Protein AF-A0A504YVG8-F1 (afdb_monomer)

Nearest PDB structures (foldseek):
  7sa9-assembly2_B  TM=7.203E-01  e=1.183E-04  Homo sapiens
  2e7v-assembly1_A  TM=7.935E-01  e=2.410E-03  Mus musculus
  1ivz-assembly1_A  TM=7.186E-01  e=2.126E-03  Mus musculus
  8vm1-assembly1_A  TM=6.976E-01  e=1.761E-03  Homo sapiens
  8gkl-assembly1_E  TM=7.420E-01  e=5.453E-03  Homo sapiens

Solvent-accessible surface area (backbone atoms only — not comparable to full-atom values): 15233 Å² total; per-residue (Å²): 137,86,86,90,86,89,89,82,90,85,90,85,90,80,76,83,83,71,65,77,73,66,77,76,73,68,74,76,60,70,42,59,32,36,40,33,28,40,39,40,32,82,47,85,44,70,52,73,63,54,56,41,39,84,62,36,32,63,57,52,34,55,51,36,48,75,73,35,88,65,38,43,60,73,45,42,42,59,76,28,65,53,93,85,51,47,49,33,36,35,34,39,33,34,35,24,54,65,64,78,62,60,61,70,39,87,64,35,51,45,51,51,37,49,51,46,25,72,72,35,73,82,59,44,34,47,56,41,74,61,38,78,44,66,68,52,53,84,60,31,35,38,39,38,38,34,25,37,37,23,42,64,76,37,74,31,66,51,58,76,54,42,70,36,80,84,33,72,63,23,48,53,49,44,58,51,51,52,52,51,50,52,50,52,29,51,76,68,68,43,49,89,38,47,81,44,78,42,76,52,50,50,43,58,57,96,61,23,29,28,36,36,34,40,37,35,27,42,40,75,62,38,75,74,68,89,54,46,73,66,55,54,53,46,54,52,53,51,53,44,71,61,59,78,76,35,82,52,77,47,56,45,74,76,48,76,48,77,49,66,53,79,81,72,82,80,125

Sequence (267 aa):
MLPFGGVSVWFWCSWLCLNTMWIHAIHPRSFTVKLTTLIHCDQKDKILLGCDSKKMNPIFSELVKSFYVDMELRSVRCLHGEPNETSRLIQFELDMVDVKKFGLDADSDQTFLNSISSEMTDPSCSFQSLDVQYPVEKGKYRLQIDAKVQRNCQQEEWHSDLLVPHSKLYRSYEDLLEKQIHRLLEELNYLRFVDGITVAYFYSESNHTTVVLLLDMDEQHLGQKSFTISSISQSISDRLREQQSCDGISLLVNNMECKFSRYSHRF

Mean predicted aligned error: 11.71 Å

Organism: Fasciola gigantica (NCBI:txid46835)

Structure (mmCIF, N/CA/C/O backbone):
data_AF-A0A504YVG8-F1
#
_entry.id   AF-A0A504YVG8-F1
#
loop_
_atom_site.group_PDB
_atom_site.id
_atom_s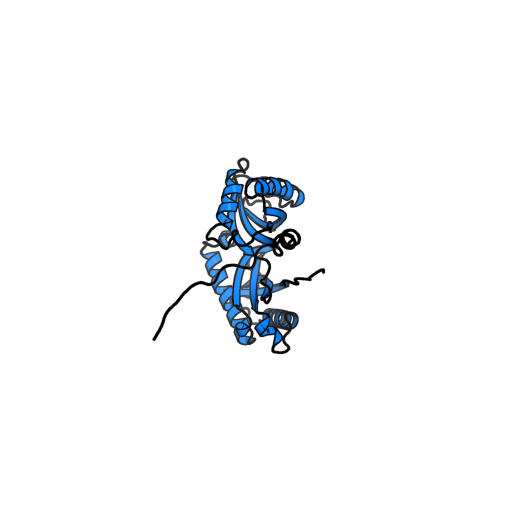ite.type_symbol
_atom_site.label_atom_id
_atom_site.label_alt_id
_atom_site.label_comp_id
_atom_site.label_asym_id
_atom_site.label_entity_id
_atom_site.label_seq_id
_atom_site.pdbx_PDB_ins_code
_atom_site.Cartn_x
_atom_site.Cartn_y
_atom_site.Cartn_z
_atom_site.occupancy
_atom_site.B_iso_or_equiv
_atom_site.auth_seq_id
_atom_site.auth_comp_id
_atom_site.auth_asym_id
_atom_site.auth_atom_id
_atom_site.pdbx_PDB_model_num
ATOM 1 N N . MET A 1 1 ? -67.129 -14.362 -30.005 1.00 30.58 1 MET A N 1
ATOM 2 C CA . MET A 1 1 ? -66.418 -15.161 -31.026 1.00 30.58 1 MET A CA 1
ATOM 3 C C . MET A 1 1 ? -65.946 -14.202 -32.117 1.00 30.58 1 MET A C 1
ATOM 5 O O . MET A 1 1 ? -66.745 -13.397 -32.565 1.00 30.58 1 MET A O 1
ATOM 9 N N . LEU A 1 2 ? -64.633 -14.227 -32.375 1.00 36.97 2 LEU A N 1
ATOM 10 C CA . LEU A 1 2 ? -63.758 -13.380 -33.229 1.00 36.97 2 LEU A CA 1
ATOM 11 C C . LEU A 1 2 ? -64.118 -13.424 -34.749 1.00 36.97 2 LEU A C 1
ATOM 13 O O . LEU A 1 2 ? -64.933 -14.291 -35.067 1.00 36.97 2 LEU A O 1
ATOM 17 N N . PRO A 1 3 ? -63.524 -12.620 -35.693 1.00 45.12 3 PRO A N 1
ATOM 18 C CA . PRO A 1 3 ? -62.095 -12.228 -35.715 1.00 45.12 3 PRO A CA 1
ATOM 19 C C . PRO A 1 3 ? -61.602 -10.902 -36.381 1.00 45.12 3 PRO A C 1
ATOM 21 O O . PRO A 1 3 ? -62.266 -10.274 -37.192 1.00 45.12 3 PRO A O 1
ATOM 24 N N . PHE A 1 4 ? -60.361 -10.561 -35.977 1.00 31.48 4 PHE A N 1
ATOM 25 C CA . PHE A 1 4 ? -59.159 -10.015 -36.660 1.00 31.48 4 PHE A CA 1
ATOM 26 C C . PHE A 1 4 ? -59.210 -9.081 -37.893 1.00 31.48 4 PHE A C 1
ATOM 28 O O . PHE A 1 4 ? -59.721 -9.452 -38.943 1.00 31.48 4 PHE A O 1
ATOM 35 N N . GLY A 1 5 ? -58.378 -8.019 -37.829 1.00 26.59 5 GLY A N 1
ATOM 36 C CA . GLY A 1 5 ? -57.519 -7.604 -38.954 1.00 26.59 5 GLY A CA 1
ATOM 37 C C . GLY A 1 5 ? -57.011 -6.147 -38.958 1.00 26.59 5 GLY A C 1
ATOM 38 O O . GLY A 1 5 ? -57.749 -5.259 -39.355 1.00 26.59 5 GLY A O 1
ATOM 39 N N . GLY A 1 6 ? -55.723 -5.933 -38.635 1.00 27.53 6 GLY A N 1
ATOM 40 C CA . GLY A 1 6 ? -54.871 -4.892 -39.250 1.00 27.53 6 GLY A CA 1
ATOM 41 C C . GLY A 1 6 ? -54.732 -3.523 -38.556 1.00 27.53 6 GLY A C 1
ATOM 42 O O . GLY A 1 6 ? -55.582 -2.656 -38.707 1.00 27.53 6 GLY A O 1
ATOM 43 N N . VAL A 1 7 ? -53.588 -3.282 -37.901 1.00 28.20 7 VAL A N 1
ATOM 44 C CA . VAL A 1 7 ? -53.105 -1.943 -37.503 1.00 28.20 7 VAL A CA 1
ATOM 45 C C . VAL A 1 7 ? -51.943 -1.565 -38.425 1.00 28.20 7 VAL A C 1
ATOM 47 O O . VAL A 1 7 ? -50.955 -2.297 -38.481 1.00 28.20 7 VAL A O 1
ATOM 50 N N . SER A 1 8 ? -52.039 -0.434 -39.131 1.00 31.17 8 SER A N 1
ATOM 51 C CA . SER A 1 8 ? -50.957 0.117 -39.957 1.00 31.17 8 SER A CA 1
ATOM 52 C C . SER A 1 8 ? -50.502 1.496 -39.467 1.00 31.17 8 SER A C 1
ATOM 54 O O . SER A 1 8 ? -51.236 2.476 -39.554 1.00 31.17 8 SER A O 1
ATOM 56 N N . VAL A 1 9 ? -49.264 1.512 -38.971 1.00 29.94 9 VAL A N 1
ATOM 57 C CA . VAL A 1 9 ? -48.186 2.496 -39.176 1.00 29.94 9 VAL A CA 1
ATOM 58 C C . VAL A 1 9 ? -48.586 3.971 -39.316 1.00 29.94 9 VAL A C 1
ATOM 60 O O . VAL A 1 9 ? -48.852 4.458 -40.408 1.00 29.94 9 VAL A O 1
ATOM 63 N N . TRP A 1 10 ? -48.437 4.710 -38.219 1.00 29.73 10 TRP A N 1
ATOM 64 C CA . TRP A 1 10 ? -48.008 6.110 -38.222 1.00 29.73 10 TRP A CA 1
ATOM 65 C C . TRP A 1 10 ? -46.965 6.245 -37.121 1.00 29.73 10 TRP A C 1
ATOM 67 O O . TRP A 1 10 ? -47.298 5.923 -35.993 1.00 29.73 10 TRP A O 1
ATOM 77 N N . PHE A 1 11 ? -45.728 6.628 -37.453 1.00 29.00 11 PHE A N 1
ATOM 78 C CA . PHE A 1 11 ? -44.780 7.384 -36.608 1.00 29.00 11 PHE A CA 1
ATOM 79 C C . PHE A 1 11 ? -43.357 7.250 -37.154 1.00 29.00 11 PHE A C 1
ATOM 81 O O . PHE A 1 11 ? -42.554 6.522 -36.595 1.00 29.00 11 PHE A O 1
ATOM 88 N N . TRP A 1 12 ? -43.008 7.974 -38.216 1.00 33.09 12 TRP A N 1
ATOM 89 C CA . TRP A 1 12 ? -41.605 8.277 -38.512 1.00 33.09 12 TRP A CA 1
ATOM 90 C C . TRP A 1 12 ? -41.534 9.696 -39.074 1.00 33.09 12 TRP A C 1
ATOM 92 O O . TRP A 1 12 ? -42.189 9.969 -40.072 1.00 33.09 12 TRP A O 1
ATOM 102 N N . CYS A 1 13 ? -40.795 10.570 -38.372 1.00 30.30 13 CYS A N 1
ATOM 103 C CA . CYS A 1 13 ? -40.106 11.791 -38.846 1.00 30.30 13 CYS A CA 1
ATOM 104 C C . CYS A 1 13 ? -40.090 12.962 -37.841 1.00 30.30 13 CYS A C 1
ATOM 106 O O . CYS A 1 13 ? -40.246 14.116 -38.225 1.00 30.30 13 CYS A O 1
ATOM 108 N N . SER A 1 14 ? -39.812 12.709 -36.558 1.00 30.06 14 SER A N 1
ATOM 109 C CA . SER A 1 14 ? -39.354 13.793 -35.664 1.00 30.06 14 SER A CA 1
ATOM 110 C C . SER A 1 14 ? -38.281 13.402 -34.643 1.00 30.06 14 SER A C 1
ATOM 112 O O . SER A 1 14 ? -37.823 14.260 -33.895 1.00 30.06 14 SER A O 1
ATOM 114 N N . TRP A 1 15 ? -37.790 12.154 -34.644 1.00 34.03 15 TRP A N 1
ATOM 115 C CA . TRP A 1 15 ? -36.826 11.696 -33.630 1.00 34.03 15 TRP A CA 1
ATOM 116 C C . TRP A 1 15 ? -35.350 11.684 -34.049 1.00 34.03 15 TRP A C 1
ATOM 118 O O . TRP A 1 15 ? -34.488 11.352 -33.241 1.00 34.03 15 TRP A O 1
ATOM 128 N N . LEU A 1 16 ? -35.029 12.079 -35.283 1.00 36.31 16 LEU A N 1
ATOM 129 C CA . LEU A 1 16 ? -33.664 11.960 -35.816 1.00 36.31 16 LEU A CA 1
ATOM 130 C C . LEU A 1 16 ? -32.824 13.247 -35.779 1.00 36.31 16 LEU A C 1
ATOM 132 O O . LEU A 1 16 ? -31.648 13.186 -36.114 1.00 36.31 16 LEU A O 1
ATOM 136 N N . CYS A 1 17 ? -33.357 14.379 -35.302 1.00 33.75 17 CYS A N 1
ATOM 137 C CA . CYS A 1 17 ? -32.597 15.643 -35.255 1.00 33.75 17 CYS A CA 1
ATOM 138 C C . CYS A 1 17 ? -32.242 16.152 -33.845 1.00 33.75 17 CYS A C 1
ATOM 140 O O . CYS A 1 17 ? -31.663 17.226 -33.731 1.00 33.75 17 CYS A O 1
ATOM 142 N N . LEU A 1 18 ? -32.545 15.406 -32.774 1.00 32.44 18 LEU A N 1
ATOM 143 C CA . LEU A 1 18 ? -32.190 15.796 -31.393 1.00 32.44 18 LEU A CA 1
ATOM 144 C C . LEU A 1 18 ? -31.195 14.851 -30.699 1.00 32.44 18 LEU A C 1
ATOM 146 O O . LEU A 1 18 ? -30.711 15.171 -29.617 1.00 32.44 18 LEU A O 1
ATOM 150 N N . ASN A 1 19 ? -30.824 13.732 -31.330 1.00 31.30 19 ASN A N 1
ATOM 151 C CA . ASN A 1 19 ? -29.909 12.748 -30.738 1.00 31.30 19 ASN A CA 1
ATOM 152 C C . ASN A 1 19 ? -28.429 12.933 -31.103 1.00 31.30 19 ASN A C 1
ATOM 154 O O . ASN A 1 19 ? -27.590 12.203 -30.589 1.00 31.30 19 ASN A O 1
ATOM 158 N N . THR A 1 20 ? -28.068 13.912 -31.932 1.00 34.56 20 THR A N 1
ATOM 159 C CA . THR A 1 20 ? -26.660 14.140 -32.307 1.00 34.56 20 THR A CA 1
ATOM 160 C C . THR A 1 20 ? -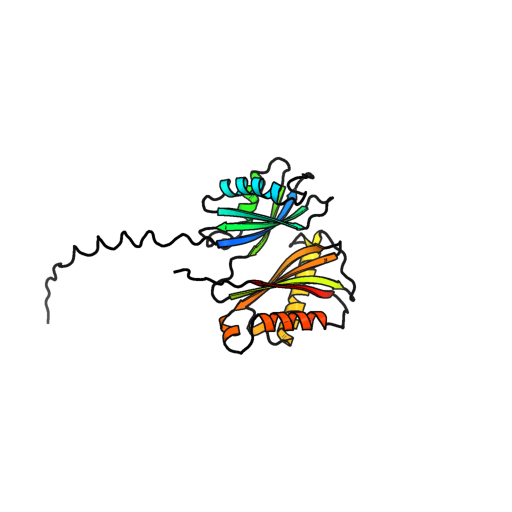25.944 15.182 -31.447 1.00 34.56 20 THR A C 1
ATOM 162 O O . THR A 1 20 ? -24.721 15.245 -31.494 1.00 34.56 20 THR A O 1
ATOM 165 N N . MET A 1 21 ? -26.649 15.949 -30.601 1.00 30.41 21 MET A N 1
ATOM 166 C CA . MET A 1 21 ? -26.011 16.928 -29.697 1.00 30.41 21 MET A CA 1
ATOM 167 C C . MET A 1 21 ? -25.744 16.424 -28.270 1.00 30.41 21 MET A C 1
ATOM 169 O O . MET A 1 21 ? -24.996 17.069 -27.543 1.00 30.41 21 MET A O 1
ATOM 173 N N . TRP A 1 22 ? -26.274 15.264 -27.867 1.00 29.28 22 TRP A N 1
ATOM 174 C CA . TRP A 1 22 ? -26.027 14.687 -26.531 1.00 29.28 22 TRP A CA 1
ATOM 175 C C . TRP A 1 22 ? -24.949 13.595 -26.501 1.00 29.28 22 TRP A C 1
ATOM 177 O O . TRP A 1 22 ? -24.575 13.133 -25.428 1.00 29.28 22 TRP A O 1
ATOM 187 N N . ILE A 1 23 ? -24.396 13.215 -27.658 1.00 31.69 23 ILE A N 1
ATOM 188 C CA . ILE A 1 23 ? -23.326 12.205 -27.750 1.00 31.69 23 ILE A CA 1
ATOM 189 C C . ILE A 1 23 ? -21.930 12.830 -27.520 1.00 31.69 23 ILE A C 1
ATOM 191 O O . ILE A 1 23 ? -20.949 12.118 -27.332 1.00 31.69 23 ILE A O 1
ATOM 195 N N . HIS A 1 24 ? -21.827 14.161 -27.428 1.00 32.22 24 HIS A N 1
ATOM 196 C CA . HIS A 1 24 ? -20.549 14.863 -27.226 1.00 32.22 24 HIS A CA 1
ATOM 197 C C . HIS A 1 24 ? -20.435 15.667 -25.921 1.00 32.22 24 HIS A C 1
ATOM 199 O O . HIS A 1 24 ? -19.503 16.448 -25.774 1.00 32.22 24 HIS A O 1
ATOM 205 N N . ALA A 1 25 ? -21.322 15.445 -24.942 1.00 31.72 25 ALA A N 1
ATOM 206 C CA . ALA A 1 25 ? -21.259 16.120 -23.636 1.00 31.72 25 ALA A CA 1
ATOM 207 C C . ALA A 1 25 ? -20.922 15.190 -22.453 1.00 31.72 25 ALA A C 1
ATOM 209 O O . ALA A 1 25 ? -21.111 15.562 -21.296 1.00 31.72 25 ALA A O 1
ATOM 210 N N . ILE A 1 26 ? -20.404 13.986 -22.713 1.00 40.94 26 ILE A N 1
ATOM 211 C CA . ILE A 1 26 ? -19.766 13.165 -21.681 1.00 40.94 26 ILE A CA 1
ATOM 212 C C . ILE A 1 26 ? -18.271 13.243 -21.950 1.00 40.94 26 ILE A C 1
ATOM 214 O O . ILE A 1 26 ? -17.733 12.466 -22.734 1.00 40.94 26 ILE A O 1
ATOM 218 N N . HIS A 1 27 ? -17.597 14.214 -21.334 1.00 37.50 27 HIS A N 1
ATOM 219 C CA . HIS A 1 27 ? -16.147 14.125 -21.228 1.00 37.50 27 HIS A CA 1
ATOM 220 C C . HIS A 1 27 ? -15.806 12.761 -20.611 1.00 37.50 27 HIS A C 1
ATOM 222 O O . HIS A 1 27 ? -16.410 12.410 -19.586 1.00 37.50 27 HIS A O 1
ATOM 228 N N . PRO A 1 28 ? -14.883 11.989 -21.210 1.00 45.09 28 PRO A N 1
ATOM 229 C CA . PRO A 1 28 ? -14.372 10.803 -20.557 1.00 45.09 28 PRO A CA 1
ATOM 230 C C . PRO A 1 28 ? -13.815 11.243 -19.204 1.00 45.09 28 PRO A C 1
ATOM 232 O O . PRO A 1 28 ? -12.950 12.117 -19.130 1.00 45.09 28 PRO A O 1
ATOM 235 N N . ARG A 1 29 ? -14.397 10.731 -18.118 1.00 61.44 29 ARG A N 1
ATOM 236 C CA . ARG A 1 29 ? -13.904 11.027 -16.774 1.00 61.44 29 ARG A CA 1
ATOM 237 C C . ARG A 1 29 ? -12.561 10.325 -16.654 1.00 61.44 29 ARG A C 1
ATOM 239 O O . ARG A 1 29 ? -12.531 9.103 -16.690 1.00 61.44 29 ARG A O 1
ATOM 246 N N . SER A 1 30 ? -11.475 11.084 -16.550 1.00 66.62 30 SER A N 1
ATOM 247 C CA . SER A 1 30 ? -10.189 10.511 -16.174 1.00 66.62 30 SER A CA 1
ATOM 248 C C . SER A 1 30 ? -10.193 10.213 -14.676 1.00 66.62 30 SER A C 1
ATOM 250 O O . SER A 1 30 ? -10.671 10.999 -13.852 1.00 66.62 30 SER A O 1
ATOM 252 N N . PHE A 1 31 ? -9.691 9.040 -14.331 1.00 75.00 31 PHE A N 1
ATOM 253 C CA . PHE A 1 31 ? -9.571 8.531 -12.979 1.00 75.00 31 PHE A CA 1
ATOM 254 C C . PHE A 1 31 ? -8.100 8.288 -12.687 1.00 75.00 31 PHE A C 1
ATOM 256 O O . PHE A 1 31 ? -7.430 7.639 -13.480 1.00 75.00 31 PHE A O 1
ATOM 263 N N . THR A 1 32 ? -7.609 8.757 -11.543 1.00 82.19 32 THR A N 1
ATOM 264 C CA . THR A 1 32 ? -6.243 8.445 -11.117 1.00 82.19 32 THR A CA 1
ATOM 265 C C . THR A 1 32 ? -6.247 7.150 -10.306 1.00 82.19 32 THR A C 1
ATOM 267 O O . THR A 1 32 ? -6.782 7.121 -9.194 1.00 82.19 32 THR A O 1
ATOM 270 N N . VAL A 1 33 ? -5.640 6.098 -10.846 1.00 83.94 33 VAL A N 1
ATOM 271 C CA . VAL A 1 33 ? -5.335 4.839 -10.153 1.00 83.94 33 VAL A CA 1
ATOM 272 C C . VAL A 1 33 ? -3.927 4.933 -9.573 1.00 83.94 33 VAL A C 1
ATOM 274 O O . VAL A 1 33 ? -3.025 5.459 -10.224 1.00 83.94 33 VAL A O 1
ATOM 277 N N . LYS A 1 34 ? -3.719 4.441 -8.348 1.00 87.44 34 LYS A N 1
ATOM 278 C CA . LYS A 1 34 ? -2.374 4.309 -7.774 1.00 87.44 34 LYS A CA 1
ATOM 279 C C . LYS A 1 34 ? -1.948 2.852 -7.786 1.00 87.44 34 LYS A C 1
ATOM 281 O O . LYS A 1 34 ? -2.589 2.040 -7.133 1.00 87.44 34 LYS A O 1
ATOM 286 N N . LEU A 1 35 ? -0.870 2.539 -8.487 1.00 89.25 35 LEU A N 1
ATOM 287 C CA . LEU A 1 35 ? -0.269 1.210 -8.509 1.00 89.25 35 LEU A CA 1
ATOM 288 C C . LEU A 1 35 ? 1.032 1.247 -7.715 1.00 89.25 35 LEU A C 1
ATOM 290 O O . LEU A 1 35 ? 1.983 1.919 -8.115 1.00 89.25 35 LEU A O 1
ATOM 294 N N . THR A 1 36 ? 1.072 0.533 -6.599 1.00 90.00 36 THR A N 1
ATOM 295 C CA . THR A 1 36 ? 2.283 0.327 -5.805 1.00 90.00 36 THR A CA 1
ATOM 296 C C . THR A 1 36 ? 2.961 -0.951 -6.284 1.00 90.00 36 THR A C 1
ATOM 298 O O . THR A 1 36 ? 2.353 -2.020 -6.309 1.00 90.00 36 THR A O 1
ATOM 301 N N . THR A 1 37 ? 4.228 -0.843 -6.665 1.00 90.44 37 THR A N 1
ATOM 302 C CA . THR A 1 37 ? 5.019 -1.929 -7.234 1.00 90.44 37 THR A CA 1
ATOM 303 C C . THR A 1 37 ? 6.376 -2.053 -6.551 1.00 90.44 37 THR A C 1
ATOM 305 O O . THR A 1 37 ? 6.985 -1.060 -6.139 1.00 90.44 37 THR A O 1
ATOM 308 N N . LEU A 1 38 ? 6.870 -3.283 -6.472 1.00 89.75 38 LEU A N 1
ATOM 309 C CA . LEU A 1 38 ? 8.277 -3.569 -6.249 1.00 89.75 38 LEU A CA 1
ATOM 310 C C . LEU A 1 38 ? 8.965 -3.672 -7.613 1.00 89.75 38 LEU A C 1
ATOM 312 O O . LEU A 1 38 ? 8.633 -4.554 -8.401 1.00 89.75 38 LEU A O 1
ATOM 316 N N . ILE A 1 39 ? 9.942 -2.810 -7.879 1.00 90.00 39 ILE A N 1
ATOM 317 C CA . ILE A 1 39 ? 10.876 -2.983 -8.996 1.00 90.00 39 ILE A CA 1
ATOM 318 C C . ILE A 1 39 ? 12.143 -3.664 -8.481 1.00 90.00 39 ILE A C 1
ATOM 320 O O . ILE A 1 39 ? 12.635 -3.323 -7.406 1.00 90.00 39 ILE A O 1
ATOM 324 N N . HIS A 1 40 ? 12.689 -4.593 -9.255 1.00 89.25 40 HIS A N 1
ATOM 325 C CA . HIS A 1 40 ? 13.989 -5.209 -9.024 1.00 89.25 40 HIS A CA 1
ATOM 326 C C . HIS A 1 40 ? 14.788 -5.236 -10.323 1.00 89.25 40 HIS A C 1
ATOM 328 O O . HIS A 1 40 ? 14.353 -5.863 -11.289 1.00 89.25 40 HIS A O 1
ATOM 334 N N . CYS A 1 41 ? 15.950 -4.586 -10.341 1.00 88.00 41 CYS A N 1
ATOM 335 C CA . CYS A 1 41 ? 16.826 -4.544 -11.512 1.00 88.00 41 CYS A CA 1
ATOM 336 C C . CYS A 1 41 ? 18.082 -5.401 -11.313 1.00 88.00 41 CYS A C 1
ATOM 338 O O . CYS A 1 41 ? 18.586 -5.540 -10.201 1.00 88.00 41 CYS A O 1
ATOM 340 N N . ASP A 1 42 ? 18.615 -5.962 -12.392 1.00 85.56 42 ASP A N 1
ATOM 341 C CA . ASP A 1 42 ? 19.838 -6.776 -12.366 1.00 85.56 42 ASP A CA 1
ATOM 342 C C . ASP A 1 42 ? 21.094 -5.960 -12.011 1.00 85.56 42 ASP A C 1
ATOM 344 O O . ASP A 1 42 ? 22.048 -6.479 -11.424 1.00 85.56 42 ASP A O 1
ATOM 348 N N . GLN A 1 43 ? 21.083 -4.666 -12.329 1.00 81.69 43 GLN A N 1
ATOM 349 C CA . GLN A 1 43 ? 22.173 -3.739 -12.062 1.00 81.69 43 GLN A CA 1
ATOM 350 C C . GLN A 1 43 ? 21.690 -2.468 -11.368 1.00 81.69 43 GLN A C 1
ATOM 352 O O . GLN A 1 43 ? 20.537 -2.044 -11.472 1.00 81.69 43 GLN A O 1
ATOM 357 N N . LYS A 1 44 ? 22.620 -1.821 -10.655 1.00 74.00 44 LYS A N 1
ATOM 358 C CA . LYS A 1 44 ? 22.379 -0.509 -10.053 1.00 74.00 44 LYS A CA 1
ATOM 359 C C . LYS A 1 44 ? 22.348 0.568 -11.132 1.00 74.00 44 LYS A C 1
ATOM 361 O O . LYS A 1 44 ? 23.392 1.110 -11.487 1.00 74.00 44 LYS A O 1
ATOM 366 N N . ASP A 1 45 ? 21.156 0.940 -11.572 1.00 72.50 45 ASP A N 1
ATOM 367 C CA . ASP A 1 45 ? 20.959 2.145 -12.367 1.00 72.50 45 ASP A CA 1
ATOM 368 C C . ASP A 1 45 ? 20.649 3.362 -11.484 1.00 72.50 45 ASP A C 1
ATOM 370 O O . ASP A 1 45 ? 19.731 3.363 -10.664 1.00 72.50 45 ASP A O 1
ATOM 374 N N . LYS A 1 46 ? 21.431 4.433 -11.644 1.00 67.81 46 LYS A N 1
ATOM 375 C CA . LYS A 1 46 ? 21.301 5.645 -10.817 1.00 67.81 46 LYS A CA 1
ATOM 376 C C . LYS A 1 46 ? 20.063 6.474 -11.148 1.00 67.81 46 LYS A C 1
ATOM 378 O O . LYS A 1 46 ? 19.746 7.383 -10.384 1.00 67.81 46 LYS A O 1
ATOM 383 N N . ILE A 1 47 ? 19.411 6.235 -12.279 1.00 69.06 47 ILE A N 1
ATOM 384 C CA . ILE A 1 47 ? 18.251 7.004 -12.720 1.00 69.06 47 ILE A CA 1
ATOM 385 C C . ILE A 1 47 ? 16.973 6.365 -12.168 1.00 69.06 47 ILE A C 1
ATOM 387 O O . ILE A 1 47 ? 16.205 7.043 -11.487 1.00 69.06 47 ILE A O 1
ATOM 391 N N . LEU A 1 48 ? 16.794 5.064 -12.379 1.00 71.81 48 LEU A N 1
ATOM 392 C CA . LEU A 1 48 ? 15.657 4.267 -11.922 1.00 71.81 48 LEU A CA 1
ATOM 393 C C . LEU A 1 48 ? 15.742 3.956 -10.427 1.00 71.81 48 LEU A C 1
ATOM 395 O O . LEU A 1 48 ? 14.783 4.153 -9.686 1.00 71.81 48 LEU A O 1
ATOM 399 N N . LEU A 1 49 ? 16.914 3.533 -9.950 1.00 70.69 49 LEU A N 1
ATOM 400 C CA . LEU A 1 49 ? 17.116 3.173 -8.544 1.00 70.69 49 LEU A CA 1
ATOM 401 C C . LEU A 1 49 ? 17.627 4.355 -7.704 1.00 70.69 49 LEU A C 1
ATOM 403 O O . LEU A 1 49 ? 17.793 4.228 -6.490 1.00 70.69 49 LEU A O 1
ATOM 407 N N . GLY A 1 50 ? 17.850 5.523 -8.312 1.00 72.94 50 GLY A N 1
ATOM 408 C CA . GLY A 1 50 ? 18.201 6.757 -7.598 1.00 72.94 50 GLY A CA 1
ATOM 409 C C . GLY A 1 50 ? 17.014 7.495 -6.980 1.00 72.94 50 GLY A C 1
ATOM 410 O O . GLY A 1 50 ? 17.227 8.501 -6.308 1.00 72.94 50 GLY A O 1
ATOM 411 N N . CYS A 1 51 ? 15.781 7.024 -7.202 1.00 80.06 51 CYS A N 1
ATOM 412 C CA . CYS A 1 51 ? 14.555 7.622 -6.663 1.00 80.06 51 CYS A CA 1
ATOM 413 C C . CYS A 1 51 ? 14.330 9.097 -7.057 1.00 80.06 51 CYS A C 1
ATOM 415 O O . CYS A 1 51 ? 13.588 9.822 -6.395 1.00 80.06 51 CYS A O 1
ATOM 417 N N . ASP A 1 52 ? 14.912 9.540 -8.177 1.00 85.31 52 ASP A N 1
ATOM 418 C CA . ASP A 1 52 ? 14.691 10.874 -8.736 1.00 85.31 52 ASP A CA 1
ATOM 419 C C . ASP A 1 52 ? 13.439 10.867 -9.623 1.00 85.31 52 ASP A C 1
ATOM 421 O O . ASP A 1 52 ? 13.488 10.537 -10.811 1.00 85.31 52 ASP A O 1
ATOM 425 N N . SER A 1 53 ? 12.294 11.233 -9.041 1.00 83.88 53 SER A N 1
ATOM 426 C CA . SER A 1 53 ? 11.002 11.230 -9.740 1.00 83.88 53 SER A CA 1
ATOM 427 C C . SER A 1 53 ? 11.004 12.072 -11.015 1.00 83.88 53 SER A C 1
ATOM 429 O O . SER A 1 53 ? 10.318 11.717 -11.969 1.00 83.88 53 SER A O 1
ATOM 431 N N . LYS A 1 54 ? 11.808 13.142 -11.090 1.00 86.25 54 LYS A N 1
ATOM 432 C CA . LYS A 1 54 ? 11.895 13.984 -12.294 1.00 86.25 54 LYS A CA 1
ATOM 433 C C . LYS A 1 54 ? 12.566 13.265 -13.458 1.00 86.25 54 LYS A C 1
ATOM 435 O O . LYS A 1 54 ? 12.262 13.582 -14.603 1.00 86.25 54 LYS A O 1
ATOM 440 N N . LYS A 1 55 ? 13.467 12.322 -13.173 1.00 87.25 55 LYS A N 1
ATOM 441 C CA . LYS A 1 55 ? 14.141 11.515 -14.196 1.00 87.25 55 LYS A CA 1
ATOM 442 C C . LYS A 1 55 ? 13.400 10.220 -14.500 1.00 87.25 55 LYS A C 1
ATOM 444 O O . LYS A 1 55 ? 13.365 9.815 -15.653 1.00 87.25 55 LYS A O 1
ATOM 449 N N . MET A 1 56 ? 12.775 9.604 -13.497 1.00 87.69 56 MET A N 1
ATOM 450 C CA . MET A 1 56 ? 11.973 8.393 -13.694 1.00 87.69 56 MET A CA 1
ATOM 451 C C . MET A 1 56 ? 10.697 8.670 -14.498 1.00 87.69 56 MET A C 1
ATOM 453 O O . MET A 1 56 ? 10.334 7.878 -15.361 1.00 87.69 56 MET A O 1
ATOM 457 N N . ASN A 1 57 ? 10.015 9.793 -14.237 1.00 89.31 57 ASN A N 1
ATOM 458 C CA . ASN A 1 57 ? 8.730 10.103 -14.866 1.00 89.31 57 ASN A CA 1
ATOM 459 C C . ASN A 1 57 ? 8.771 10.118 -16.410 1.00 89.31 57 ASN A C 1
ATOM 461 O O . ASN A 1 57 ? 7.928 9.447 -16.996 1.00 89.31 57 ASN A O 1
ATOM 465 N N . PRO A 1 58 ? 9.717 10.790 -17.102 1.00 89.56 58 PRO A N 1
ATOM 466 C CA . PRO A 1 58 ? 9.757 10.745 -18.565 1.00 89.56 58 PRO A CA 1
ATOM 467 C C . PRO A 1 58 ? 9.976 9.327 -19.113 1.00 89.56 58 PRO A C 1
ATOM 469 O O . PRO A 1 58 ? 9.300 8.960 -20.066 1.00 89.56 58 PRO A O 1
ATOM 472 N N . ILE A 1 59 ? 10.831 8.516 -18.473 1.00 88.62 59 ILE A N 1
ATOM 473 C CA . ILE A 1 59 ? 11.089 7.125 -18.88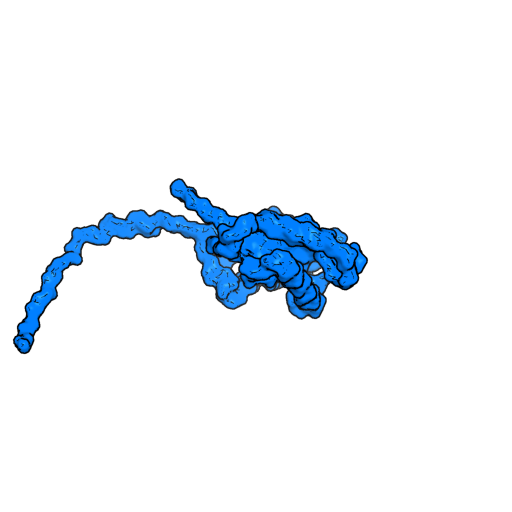8 1.00 88.62 59 ILE A CA 1
ATOM 474 C C . ILE A 1 59 ? 9.798 6.309 -18.807 1.00 88.62 59 ILE A C 1
ATOM 476 O O . ILE A 1 59 ? 9.339 5.754 -19.800 1.00 88.62 59 ILE A O 1
ATOM 480 N N . PHE A 1 60 ? 9.161 6.283 -17.635 1.00 90.00 60 PHE A N 1
ATOM 481 C CA . PHE A 1 60 ? 7.931 5.516 -17.458 1.00 90.00 60 PHE A CA 1
ATOM 482 C C . PHE A 1 60 ? 6.746 6.106 -18.229 1.00 90.00 60 PHE A C 1
ATOM 484 O O . PHE A 1 60 ? 5.857 5.363 -18.620 1.00 90.00 60 PHE A O 1
ATOM 491 N N . SER A 1 61 ? 6.722 7.413 -18.497 1.00 89.94 61 SER A N 1
ATOM 492 C CA . SER A 1 61 ? 5.677 8.033 -19.321 1.00 89.94 61 SER A CA 1
ATOM 493 C C . SER A 1 61 ? 5.704 7.522 -20.759 1.00 89.94 61 SER A C 1
ATOM 495 O O . SER A 1 61 ? 4.644 7.354 -21.358 1.00 89.94 61 SER A O 1
ATOM 497 N N . GLU A 1 62 ? 6.891 7.291 -21.322 1.00 88.81 62 GLU A N 1
ATOM 498 C CA . GLU A 1 62 ? 7.032 6.705 -22.659 1.00 88.81 62 GLU A CA 1
ATOM 499 C C . GLU A 1 62 ? 6.587 5.236 -22.667 1.00 88.81 62 GLU A C 1
ATOM 501 O O . GLU A 1 62 ? 5.776 4.863 -23.513 1.00 88.81 62 GLU A O 1
ATOM 506 N N . LEU A 1 63 ? 7.010 4.455 -21.667 1.00 87.69 63 LEU A N 1
ATOM 507 C CA . LEU A 1 63 ? 6.647 3.037 -21.505 1.00 87.69 63 LEU A CA 1
ATOM 508 C C . LEU A 1 63 ? 5.150 2.815 -21.209 1.00 87.69 63 LEU A C 1
ATOM 510 O O . LEU A 1 63 ? 4.569 1.798 -21.564 1.00 87.69 63 LEU A O 1
ATOM 514 N N . VAL A 1 64 ? 4.485 3.760 -20.542 1.00 86.88 64 VAL A N 1
ATOM 515 C CA . VAL A 1 64 ? 3.034 3.678 -20.299 1.00 86.88 64 VAL A CA 1
ATOM 516 C C . VAL A 1 64 ? 2.249 3.928 -21.586 1.00 86.88 64 VAL A C 1
ATOM 518 O O . VAL A 1 64 ? 1.271 3.233 -21.865 1.00 86.88 64 VAL A O 1
ATOM 521 N N . LYS A 1 65 ? 2.695 4.893 -22.398 1.00 83.00 65 LYS A N 1
ATOM 522 C CA . LYS A 1 65 ? 2.041 5.246 -23.665 1.00 83.00 65 LYS A CA 1
ATOM 523 C C . LYS A 1 65 ? 2.123 4.137 -24.711 1.00 83.00 65 LYS A C 1
ATOM 525 O O . LYS A 1 65 ? 1.221 4.048 -25.542 1.00 83.00 65 LYS A O 1
ATOM 530 N N . SER A 1 66 ? 3.178 3.318 -24.698 1.00 77.25 66 SER A N 1
ATOM 531 C CA . SER A 1 66 ? 3.299 2.165 -25.601 1.00 77.25 66 SER A CA 1
ATOM 532 C C . SER A 1 66 ? 2.296 1.057 -25.265 1.00 77.25 66 SER A C 1
ATOM 534 O O . SER A 1 66 ? 1.814 0.383 -26.175 1.00 77.25 66 SER A O 1
ATOM 536 N N . PHE A 1 67 ? 1.922 0.909 -23.990 1.00 75.19 67 PHE A N 1
ATOM 537 C CA . PHE A 1 67 ? 1.028 -0.155 -23.533 1.00 75.19 67 PHE A CA 1
ATOM 538 C C . PHE A 1 67 ? -0.463 0.127 -23.775 1.00 75.19 67 PHE A C 1
ATOM 540 O O . PHE A 1 67 ? -1.187 -0.755 -24.243 1.00 75.19 67 PHE A O 1
ATOM 547 N N . TYR A 1 68 ? -0.960 1.327 -23.444 1.00 72.75 68 TYR A N 1
ATOM 548 C CA . TYR A 1 68 ? -2.397 1.617 -23.531 1.00 72.75 68 TYR A CA 1
ATOM 549 C C . TYR A 1 68 ? -2.682 3.081 -23.876 1.00 72.75 68 TYR A C 1
ATOM 551 O O . TYR A 1 68 ? -2.347 3.987 -23.121 1.00 72.75 68 TYR A O 1
ATOM 559 N N . VAL A 1 69 ? -3.363 3.309 -25.004 1.00 67.75 69 VAL A N 1
ATOM 560 C CA . VAL A 1 69 ? -3.633 4.655 -25.552 1.00 67.75 69 VAL A CA 1
ATOM 561 C C . VAL A 1 69 ? -4.466 5.531 -24.606 1.00 67.75 69 VAL A C 1
ATOM 563 O O . VAL A 1 69 ? -4.288 6.745 -24.591 1.00 67.75 69 VAL A O 1
ATOM 566 N N . ASP A 1 70 ? -5.335 4.928 -23.790 1.00 77.12 70 ASP A N 1
ATOM 567 C CA . ASP A 1 70 ? -6.207 5.650 -22.851 1.00 77.12 70 ASP A CA 1
ATOM 568 C C . ASP A 1 70 ? -5.650 5.697 -21.411 1.00 77.12 70 ASP A C 1
ATOM 570 O O . ASP A 1 70 ? -6.408 5.905 -20.454 1.00 77.12 70 ASP A O 1
ATOM 574 N N . MET A 1 71 ? -4.346 5.445 -21.246 1.00 82.44 71 MET A N 1
ATOM 575 C CA . MET A 1 71 ? -3.623 5.524 -19.976 1.00 82.44 71 MET A CA 1
ATOM 576 C C . MET A 1 71 ? -2.490 6.546 -20.084 1.00 82.44 71 MET A C 1
ATOM 578 O O . MET A 1 71 ? -1.664 6.492 -20.993 1.00 82.44 71 MET A O 1
ATOM 582 N N . GLU A 1 72 ? -2.407 7.450 -19.114 1.00 88.75 72 GLU A N 1
ATOM 583 C CA . GLU A 1 72 ? -1.310 8.406 -18.999 1.00 88.75 72 GLU A CA 1
ATOM 584 C C . GLU A 1 72 ? -0.642 8.295 -17.630 1.00 88.75 72 GLU A C 1
ATOM 586 O O . GLU A 1 72 ? -1.302 8.199 -16.595 1.00 88.75 72 GLU A O 1
ATOM 591 N N . LEU A 1 73 ? 0.691 8.341 -17.600 1.00 89.94 73 LEU A N 1
ATOM 592 C CA . LEU A 1 73 ? 1.416 8.446 -16.341 1.00 89.94 73 LEU A CA 1
ATOM 593 C C . LEU A 1 73 ? 1.332 9.882 -15.822 1.00 89.94 73 LEU A C 1
ATOM 595 O O . LEU A 1 73 ? 1.933 10.800 -16.379 1.00 89.94 73 LEU A O 1
ATOM 599 N N . ARG A 1 74 ? 0.625 10.072 -14.711 1.00 90.25 74 ARG A N 1
ATOM 600 C CA . ARG A 1 74 ? 0.539 11.362 -14.029 1.00 90.25 74 ARG A CA 1
ATOM 601 C C . ARG A 1 74 ? 1.798 11.644 -13.222 1.00 90.25 74 ARG A C 1
ATOM 603 O O . ARG A 1 74 ? 2.363 12.738 -13.281 1.00 90.25 74 ARG A O 1
ATOM 610 N N . SER A 1 75 ? 2.216 10.679 -12.408 1.00 91.44 75 SER A N 1
ATOM 611 C CA . SER A 1 75 ? 3.450 10.782 -11.634 1.00 91.44 75 SER A CA 1
ATOM 612 C C . SER A 1 75 ? 3.992 9.416 -11.241 1.00 91.44 75 SER A C 1
ATOM 614 O O . SER A 1 75 ? 3.250 8.444 -11.139 1.00 91.44 75 SER A O 1
ATOM 616 N N . VAL A 1 76 ? 5.296 9.359 -10.983 1.00 91.25 76 VAL A N 1
ATOM 617 C CA . VAL A 1 76 ? 5.946 8.204 -10.367 1.00 91.25 76 VAL A CA 1
ATOM 618 C C . VAL A 1 76 ? 6.686 8.662 -9.119 1.00 91.25 76 VAL A C 1
ATOM 620 O O . VAL A 1 76 ? 7.390 9.679 -9.132 1.00 91.25 76 VAL A O 1
ATOM 623 N N . ARG A 1 77 ? 6.501 7.945 -8.015 1.00 90.44 77 ARG A N 1
ATOM 624 C CA . ARG A 1 77 ? 7.094 8.272 -6.715 1.00 90.44 77 ARG A CA 1
ATOM 625 C C . ARG A 1 77 ? 7.846 7.064 -6.194 1.00 90.44 77 ARG A C 1
ATOM 627 O O . ARG A 1 77 ? 7.293 5.976 -6.155 1.00 90.44 77 ARG A O 1
ATOM 634 N N . CYS A 1 78 ? 9.085 7.258 -5.766 1.00 88.69 78 CYS A N 1
ATOM 635 C CA . CYS A 1 78 ? 9.783 6.241 -4.993 1.00 88.69 78 CYS A CA 1
ATOM 636 C C . CYS A 1 78 ? 9.318 6.352 -3.539 1.00 88.69 78 CYS A C 1
ATOM 638 O O . CYS A 1 78 ? 9.486 7.398 -2.914 1.00 88.69 78 CYS A O 1
ATOM 640 N N . LEU A 1 79 ? 8.681 5.293 -3.046 1.00 85.94 79 LEU A N 1
ATOM 641 C CA . LEU A 1 79 ? 8.238 5.174 -1.661 1.00 85.94 79 LEU A CA 1
ATOM 642 C C . LEU A 1 79 ? 9.377 4.682 -0.770 1.00 85.94 79 LEU A C 1
ATOM 644 O O . LEU A 1 79 ? 9.492 5.110 0.373 1.00 85.94 79 LEU A O 1
ATOM 648 N N . HIS A 1 80 ? 10.234 3.810 -1.304 1.00 84.56 80 HIS A N 1
ATOM 649 C CA . HIS A 1 80 ? 11.412 3.331 -0.599 1.00 84.56 80 HIS A CA 1
ATOM 650 C C . HIS A 1 80 ? 12.520 2.885 -1.549 1.00 84.56 80 HIS A C 1
ATOM 652 O O . HIS A 1 80 ? 12.277 2.274 -2.594 1.00 84.56 80 HIS A O 1
ATOM 658 N N . GLY A 1 81 ? 13.753 3.181 -1.144 1.00 79.38 81 GLY A N 1
ATOM 659 C CA . GLY A 1 81 ? 14.939 2.756 -1.852 1.00 79.38 81 GLY A CA 1
ATOM 660 C C . GLY A 1 81 ? 16.226 3.025 -1.110 1.00 79.38 81 GLY A C 1
ATOM 661 O O . GLY A 1 81 ? 16.622 4.181 -0.960 1.00 79.38 81 GLY A O 1
ATOM 662 N N . GLU A 1 82 ? 16.921 1.967 -0.706 1.00 72.56 82 GLU A N 1
ATOM 663 C CA . GLU A 1 82 ? 18.249 2.120 -0.129 1.00 72.56 82 GLU A CA 1
ATOM 664 C C . GLU A 1 82 ? 19.323 2.282 -1.213 1.00 72.56 82 GLU A C 1
ATOM 666 O O . GLU A 1 82 ? 19.330 1.532 -2.193 1.00 72.56 82 GLU A O 1
ATOM 671 N N . PRO A 1 83 ? 20.306 3.189 -1.044 1.00 65.50 83 PRO A N 1
ATOM 672 C CA . PRO A 1 83 ? 21.319 3.485 -2.065 1.00 65.50 83 PRO A CA 1
ATOM 673 C C . PRO A 1 83 ? 22.067 2.254 -2.592 1.00 65.50 83 PRO A C 1
ATOM 675 O O . PRO A 1 83 ? 22.588 2.270 -3.708 1.00 65.50 83 PRO A O 1
ATOM 678 N N . ASN A 1 84 ? 22.130 1.188 -1.787 1.00 68.38 84 ASN A N 1
ATOM 679 C CA . ASN A 1 84 ? 22.873 -0.020 -2.098 1.00 68.38 84 ASN A CA 1
ATOM 680 C C . ASN A 1 84 ? 22.043 -1.222 -2.542 1.00 68.38 84 ASN A C 1
ATOM 682 O O . ASN A 1 84 ? 22.648 -2.222 -2.930 1.00 68.38 84 ASN A O 1
ATOM 686 N N . GLU A 1 85 ? 20.723 -1.115 -2.566 1.00 75.56 85 GLU A N 1
ATOM 687 C CA . GLU A 1 85 ? 19.849 -2.195 -3.013 1.00 75.56 85 GLU A CA 1
ATOM 688 C C . GLU A 1 85 ? 19.519 -2.075 -4.501 1.00 75.56 85 GLU A C 1
ATOM 690 O O . GLU A 1 85 ? 19.544 -0.979 -5.066 1.00 75.56 85 GLU A O 1
ATOM 695 N N . THR A 1 86 ? 19.192 -3.202 -5.126 1.00 83.19 86 THR A N 1
ATOM 696 C CA . THR A 1 86 ? 18.695 -3.275 -6.508 1.00 83.19 86 THR A CA 1
ATOM 697 C C . THR A 1 86 ? 17.170 -3.310 -6.602 1.00 83.19 86 THR A C 1
ATOM 699 O O . THR A 1 86 ? 16.620 -3.322 -7.702 1.00 83.19 86 THR A O 1
ATOM 702 N N . SER A 1 87 ? 16.490 -3.288 -5.454 1.00 84.31 87 SER A N 1
ATOM 703 C CA . SER A 1 87 ? 15.035 -3.261 -5.356 1.00 84.31 87 SER A CA 1
ATOM 704 C C . SER A 1 87 ? 14.535 -1.891 -4.903 1.00 84.31 87 SER A C 1
ATOM 706 O O . SER A 1 87 ? 15.175 -1.241 -4.074 1.00 84.31 87 SER A O 1
ATOM 708 N N . ARG A 1 88 ? 13.397 -1.432 -5.428 1.00 86.94 88 ARG A N 1
ATOM 709 C CA . ARG A 1 88 ? 12.721 -0.204 -4.976 1.00 86.94 88 ARG A CA 1
ATOM 710 C C . ARG A 1 88 ? 11.230 -0.420 -4.862 1.00 86.94 88 ARG A C 1
ATOM 712 O O . ARG A 1 88 ? 10.632 -1.111 -5.679 1.00 86.94 88 ARG A O 1
ATOM 719 N N . LEU A 1 89 ? 10.632 0.255 -3.893 1.00 89.62 89 LEU A N 1
ATOM 720 C CA . LEU A 1 89 ? 9.191 0.394 -3.814 1.00 89.62 89 LEU A CA 1
ATOM 721 C C . LEU A 1 89 ? 8.794 1.680 -4.539 1.00 89.62 89 LEU A C 1
ATOM 723 O O . LEU A 1 89 ? 9.209 2.776 -4.149 1.00 89.62 89 LEU A O 1
ATOM 727 N N . ILE A 1 90 ? 8.006 1.552 -5.598 1.00 91.44 90 ILE A N 1
ATOM 728 C CA . ILE A 1 90 ? 7.579 2.658 -6.452 1.00 91.44 90 ILE A CA 1
ATOM 729 C C . ILE A 1 90 ? 6.054 2.701 -6.489 1.00 91.44 90 ILE A C 1
ATOM 731 O O . ILE A 1 90 ? 5.392 1.673 -6.497 1.00 91.44 90 ILE A O 1
ATOM 735 N N . GLN A 1 91 ? 5.489 3.901 -6.534 1.00 92.00 91 GLN A N 1
ATOM 736 C CA . GLN A 1 91 ? 4.074 4.124 -6.782 1.00 92.00 91 GLN A CA 1
ATOM 737 C C . GLN A 1 91 ? 3.888 4.905 -8.079 1.00 92.00 91 GLN A C 1
ATOM 739 O O . GLN A 1 91 ? 4.386 6.027 -8.214 1.00 92.00 91 GLN A O 1
ATOM 744 N N . PHE A 1 92 ? 3.142 4.323 -9.011 1.00 91.00 92 PHE A N 1
ATOM 745 C CA . PHE A 1 92 ? 2.648 4.988 -10.208 1.00 91.00 92 PHE A CA 1
ATOM 746 C C . PHE A 1 92 ? 1.278 5.600 -9.927 1.00 91.00 92 PHE A C 1
ATOM 748 O O . PHE A 1 92 ? 0.401 4.940 -9.380 1.00 91.00 92 PHE A O 1
ATOM 755 N N . GLU A 1 93 ? 1.080 6.853 -10.320 1.00 90.81 93 GLU A N 1
ATOM 756 C CA . GLU A 1 93 ? -0.237 7.472 -10.437 1.00 90.81 93 GLU A CA 1
ATOM 757 C C . GLU A 1 93 ? -0.597 7.492 -11.925 1.00 90.81 93 GLU A C 1
ATOM 759 O O . GLU A 1 93 ? 0.026 8.217 -12.700 1.00 90.81 93 GLU A O 1
ATOM 764 N N . LEU A 1 94 ? -1.560 6.663 -12.320 1.00 88.25 94 LEU A N 1
ATOM 765 C CA . LEU A 1 94 ? -1.980 6.448 -13.703 1.00 88.25 94 LEU A CA 1
ATOM 766 C C . LEU A 1 94 ? -3.351 7.089 -13.909 1.00 88.25 94 LEU A C 1
ATOM 768 O O . LEU A 1 94 ? -4.312 6.716 -13.236 1.00 88.25 94 LEU A O 1
ATOM 772 N N . ASP A 1 95 ? -3.447 8.047 -14.823 1.00 85.50 95 ASP A N 1
ATOM 773 C CA . ASP A 1 95 ? -4.717 8.627 -15.241 1.00 85.50 95 ASP A CA 1
ATOM 774 C C . ASP A 1 95 ? -5.316 7.762 -16.354 1.00 85.50 95 ASP A C 1
ATOM 776 O O . ASP A 1 95 ? -4.694 7.530 -17.389 1.00 85.50 95 ASP A O 1
ATOM 780 N N . MET A 1 96 ? -6.524 7.254 -16.124 1.00 79.19 96 MET A N 1
ATOM 781 C CA . MET A 1 96 ? -7.198 6.309 -17.012 1.00 79.19 96 MET A CA 1
ATOM 782 C C . MET A 1 96 ? -8.619 6.757 -17.314 1.00 79.19 96 MET A C 1
ATOM 784 O O . MET A 1 96 ? -9.337 7.224 -16.429 1.00 79.19 96 MET A O 1
ATOM 788 N N . VAL A 1 97 ? -9.052 6.572 -18.557 1.00 75.00 97 VAL A N 1
ATOM 789 C CA . VAL A 1 97 ? -10.435 6.863 -18.971 1.00 75.00 97 VAL A CA 1
ATOM 790 C C . VAL A 1 97 ? -11.393 5.712 -18.639 1.00 75.00 97 VAL A C 1
ATOM 792 O O . VAL A 1 97 ? -12.563 5.946 -18.334 1.00 75.00 97 VAL A O 1
ATOM 795 N N . ASP A 1 98 ? -10.899 4.472 -18.659 1.00 67.69 98 ASP A N 1
ATOM 796 C CA . ASP A 1 98 ? -11.679 3.272 -18.354 1.00 67.69 98 ASP A CA 1
ATOM 797 C C . ASP A 1 98 ? -10.996 2.433 -17.268 1.00 67.69 98 ASP A C 1
ATOM 799 O O . ASP A 1 98 ? -10.048 1.691 -17.518 1.00 67.69 98 ASP A O 1
ATOM 803 N N . VAL A 1 99 ? -11.505 2.555 -16.041 1.00 63.19 99 VAL A N 1
ATOM 804 C CA . VAL A 1 99 ? -11.011 1.821 -14.865 1.00 63.19 99 VAL A CA 1
ATOM 805 C C . VAL A 1 99 ? -11.429 0.348 -14.902 1.00 63.19 99 VAL A C 1
ATOM 807 O O . VAL A 1 99 ? -10.801 -0.478 -14.246 1.00 63.19 99 VAL A O 1
ATOM 810 N N . LYS A 1 100 ? -12.465 -0.022 -15.674 1.00 58.25 100 LYS A N 1
ATOM 811 C CA . LYS A 1 100 ? -13.055 -1.370 -15.605 1.00 58.25 100 LYS A CA 1
ATOM 812 C C . LYS A 1 100 ? -12.124 -2.491 -16.065 1.00 58.25 100 LYS A C 1
ATOM 814 O O . LYS A 1 100 ? -12.416 -3.639 -15.764 1.00 58.25 100 LYS A O 1
ATOM 819 N N . LYS A 1 101 ? -11.036 -2.169 -16.769 1.00 56.53 101 LYS A N 1
ATOM 820 C CA . LYS A 1 101 ? -10.086 -3.145 -17.327 1.00 56.53 101 LYS A CA 1
ATOM 821 C C . LYS A 1 101 ? -8.776 -3.279 -16.556 1.00 56.53 101 LYS A C 1
ATOM 823 O O . LYS A 1 101 ? -8.059 -4.249 -16.760 1.00 56.53 101 LYS A O 1
ATOM 828 N N . PHE A 1 102 ? -8.422 -2.309 -15.717 1.00 60.78 102 PHE A N 1
ATOM 829 C CA . PHE A 1 102 ? -7.111 -2.277 -15.070 1.00 60.78 102 PHE A CA 1
ATOM 830 C C . PHE A 1 102 ? -7.260 -2.630 -13.597 1.00 60.78 102 PHE A C 1
ATOM 832 O O . PHE A 1 102 ? -7.908 -1.881 -12.881 1.00 60.78 102 PHE A O 1
ATOM 839 N N . GLY A 1 103 ? -6.718 -3.777 -13.187 1.00 55.06 103 GLY A N 1
ATOM 840 C CA . GLY A 1 103 ? -6.753 -4.469 -11.884 1.00 55.06 103 GLY A CA 1
ATOM 841 C C . GLY A 1 103 ? -8.116 -5.022 -11.407 1.00 55.06 103 GLY A C 1
ATOM 842 O O . GLY A 1 103 ? -8.184 -5.618 -10.336 1.00 55.06 103 GLY A O 1
ATOM 843 N N . LEU A 1 104 ? -9.199 -4.854 -12.183 1.00 56.88 104 LEU A N 1
ATOM 844 C CA . LEU A 1 104 ? -10.475 -5.559 -11.952 1.00 56.88 104 LEU A CA 1
ATOM 845 C C . LEU A 1 104 ? -10.513 -6.928 -12.645 1.00 56.88 104 LEU A C 1
ATOM 847 O O . LEU A 1 104 ? -11.093 -7.873 -12.111 1.00 56.88 104 LEU A O 1
ATOM 851 N N . ASP A 1 105 ? -9.875 -7.038 -13.812 1.00 61.78 105 ASP A N 1
ATOM 852 C CA . ASP A 1 105 ? -9.564 -8.325 -14.427 1.00 61.78 105 ASP A CA 1
ATOM 853 C C . ASP A 1 105 ? -8.333 -8.910 -13.723 1.00 61.78 105 ASP A C 1
ATOM 855 O O . ASP A 1 105 ? -7.349 -8.194 -13.502 1.00 61.78 105 ASP A O 1
ATOM 859 N N . ALA A 1 106 ? -8.386 -10.196 -13.359 1.00 61.16 106 ALA A N 1
ATOM 860 C CA . ALA A 1 106 ? -7.291 -10.871 -12.663 1.00 61.16 106 ALA A CA 1
ATOM 861 C C . ALA A 1 106 ? -5.953 -10.660 -13.398 1.00 61.16 106 ALA A C 1
ATOM 863 O O . ALA A 1 106 ? -5.880 -10.822 -14.617 1.00 61.16 106 ALA A O 1
ATOM 864 N N . ASP A 1 107 ? -4.917 -10.278 -12.648 1.00 70.19 107 ASP A N 1
ATOM 865 C CA . ASP A 1 107 ? -3.533 -10.079 -13.105 1.00 70.19 107 ASP A CA 1
ATOM 866 C C . ASP A 1 107 ? -3.320 -8.986 -14.175 1.00 70.19 107 ASP A C 1
ATOM 868 O O . ASP A 1 107 ? -2.259 -8.919 -14.806 1.00 70.19 107 ASP A O 1
ATOM 872 N N . SER A 1 108 ? -4.300 -8.115 -14.425 1.00 78.94 108 SER A N 1
ATOM 873 C CA . SER A 1 108 ? -4.180 -7.059 -15.447 1.00 78.94 108 SER A CA 1
ATOM 874 C C . SER A 1 108 ? -3.141 -5.984 -15.093 1.00 78.94 108 SER A C 1
ATOM 876 O O . SER A 1 108 ? -2.422 -5.499 -15.970 1.00 78.94 108 SER A O 1
ATOM 878 N N . ASP A 1 109 ? -2.993 -5.665 -13.812 1.00 84.44 109 ASP A N 1
ATOM 879 C CA . ASP A 1 109 ? -1.934 -4.821 -13.256 1.00 84.44 109 ASP A CA 1
ATOM 880 C C . ASP A 1 109 ? -0.546 -5.459 -13.422 1.00 84.44 109 ASP A C 1
ATOM 882 O O . ASP A 1 109 ? 0.388 -4.812 -13.905 1.00 84.44 109 ASP A O 1
ATOM 886 N N . GLN A 1 110 ? -0.416 -6.752 -13.118 1.00 88.31 110 GLN A N 1
ATOM 887 C CA . GLN A 1 110 ? 0.832 -7.484 -13.329 1.00 88.31 110 GLN A CA 1
ATOM 888 C C . GLN A 1 110 ? 1.163 -7.623 -14.824 1.00 88.31 110 GLN A C 1
ATOM 890 O O . GLN A 1 110 ? 2.327 -7.549 -15.208 1.00 88.31 110 GLN A O 1
ATOM 895 N N . THR A 1 111 ? 0.160 -7.764 -15.692 1.00 87.12 111 THR A N 1
ATOM 896 C CA . THR A 1 111 ? 0.336 -7.817 -17.155 1.00 87.12 111 THR A CA 1
ATOM 897 C C .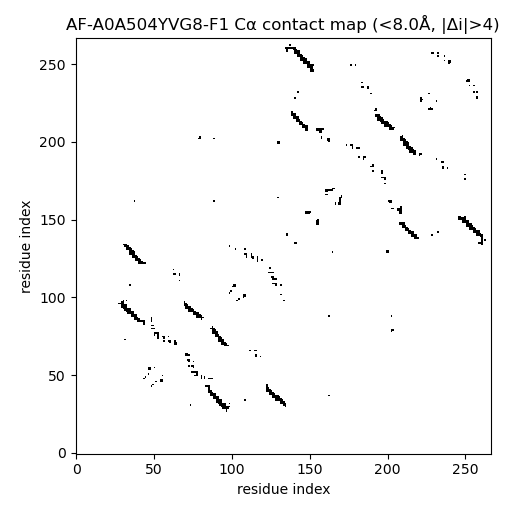 THR A 1 111 ? 0.907 -6.510 -17.706 1.00 87.12 111 THR A C 1
ATOM 899 O O . THR A 1 111 ? 1.818 -6.523 -18.540 1.00 87.12 111 THR A O 1
ATOM 902 N N . PHE A 1 112 ? 0.418 -5.376 -17.209 1.00 87.56 112 PHE A N 1
ATOM 903 C CA . PHE A 1 112 ? 0.981 -4.063 -17.513 1.00 87.56 112 PHE A CA 1
ATOM 904 C C . PHE A 1 112 ? 2.439 -3.946 -17.063 1.00 87.56 112 PHE A C 1
ATOM 906 O O . PHE A 1 112 ? 3.307 -3.579 -17.855 1.00 87.56 112 PHE A O 1
ATOM 913 N N . LEU A 1 113 ? 2.730 -4.337 -15.822 1.00 90.50 113 LEU A N 1
ATOM 914 C CA . LEU A 1 113 ? 4.087 -4.320 -15.277 1.00 90.50 113 LEU A CA 1
ATOM 915 C C . LEU A 1 113 ? 5.047 -5.239 -16.051 1.00 90.50 113 LEU A C 1
ATOM 917 O O . LEU A 1 113 ? 6.192 -4.862 -16.302 1.00 90.50 113 LEU A O 1
ATOM 921 N N . ASN A 1 114 ? 4.580 -6.408 -16.493 1.00 90.38 114 ASN A N 1
ATOM 922 C CA . ASN A 1 114 ? 5.351 -7.320 -17.341 1.00 90.38 114 ASN A CA 1
ATOM 923 C C . ASN A 1 114 ? 5.665 -6.702 -18.712 1.00 90.38 114 ASN A C 1
ATOM 925 O O . ASN A 1 114 ? 6.736 -6.943 -19.265 1.00 90.38 114 ASN A O 1
ATOM 929 N N . SER A 1 115 ? 4.755 -5.887 -19.249 1.00 88.44 115 SER A N 1
ATOM 930 C CA . SER A 1 115 ? 4.968 -5.197 -20.526 1.00 88.44 115 SER A CA 1
ATOM 931 C C . SER A 1 115 ? 6.036 -4.112 -20.389 1.00 88.44 115 SER A C 1
ATOM 933 O O . SER A 1 115 ? 6.994 -4.111 -21.160 1.00 88.44 115 SER A O 1
ATOM 935 N N . ILE A 1 116 ? 5.961 -3.290 -19.333 1.00 89.75 116 ILE A N 1
ATOM 936 C CA . ILE A 1 116 ? 7.024 -2.331 -18.976 1.00 89.75 116 ILE A CA 1
ATOM 937 C C . ILE A 1 116 ? 8.367 -3.053 -18.815 1.00 89.75 116 ILE A C 1
ATOM 939 O O . ILE A 1 116 ? 9.366 -2.633 -19.393 1.00 89.75 116 ILE A O 1
ATOM 943 N N . SER A 1 117 ? 8.388 -4.163 -18.070 1.00 90.62 117 SER A N 1
ATOM 944 C CA . SER A 1 117 ? 9.586 -4.986 -17.867 1.00 90.62 117 SER A CA 1
ATOM 945 C C . SER A 1 117 ? 10.215 -5.435 -19.189 1.00 90.62 117 SER A C 1
ATOM 947 O O . SER A 1 117 ? 11.429 -5.359 -19.344 1.00 90.62 117 SER A O 1
ATOM 949 N N . SER A 1 118 ? 9.398 -5.854 -20.160 1.00 89.38 118 SER A N 1
ATOM 950 C CA . SER A 1 118 ? 9.880 -6.346 -21.456 1.00 89.38 118 SER A CA 1
ATOM 951 C C . SER A 1 118 ? 10.497 -5.268 -22.353 1.00 89.38 118 SER A C 1
ATOM 953 O O . SER A 1 118 ? 11.351 -5.579 -23.182 1.00 89.38 118 SER A O 1
ATOM 955 N N . GLU A 1 119 ? 10.091 -4.009 -22.180 1.00 88.38 119 GLU A N 1
ATOM 956 C CA . GLU A 1 119 ? 10.637 -2.865 -22.919 1.00 88.38 119 GLU A CA 1
ATOM 957 C C . GLU A 1 119 ? 11.913 -2.303 -22.263 1.00 88.38 119 GLU A C 1
ATOM 959 O O . GLU A 1 119 ? 12.711 -1.631 -22.918 1.00 88.38 119 GLU A O 1
ATOM 964 N N . MET A 1 120 ? 12.148 -2.608 -20.984 1.00 84.69 120 MET A N 1
ATOM 965 C CA . MET A 1 120 ? 13.327 -2.173 -20.235 1.00 84.69 120 MET A CA 1
ATOM 966 C C . MET A 1 120 ? 14.462 -3.196 -20.331 1.00 84.69 120 MET A C 1
ATOM 968 O O . MET A 1 120 ? 14.541 -4.139 -19.547 1.00 84.69 120 MET A O 1
ATOM 972 N N . THR A 1 121 ? 15.369 -2.997 -21.289 1.00 78.62 121 THR A N 1
ATOM 973 C CA . THR A 1 1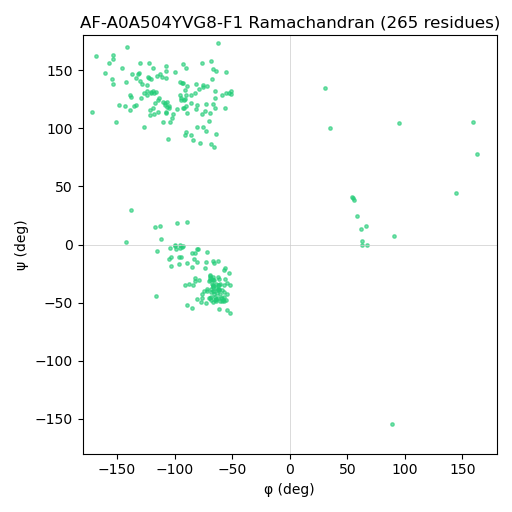21 ? 16.468 -3.943 -21.550 1.00 78.62 121 THR A CA 1
ATOM 974 C C . THR A 1 121 ? 17.803 -3.589 -20.889 1.00 78.62 121 THR A C 1
ATOM 976 O O . THR A 1 121 ? 18.674 -4.451 -20.827 1.00 78.62 121 THR A O 1
ATOM 979 N N . ASP A 1 122 ? 18.001 -2.348 -20.433 1.00 78.56 122 ASP A N 1
ATOM 980 C CA . ASP A 1 122 ? 19.246 -1.908 -19.782 1.00 78.56 122 ASP A CA 1
ATOM 981 C C . ASP A 1 122 ? 18.988 -0.768 -18.766 1.00 78.56 122 ASP A C 1
ATOM 983 O O . ASP A 1 122 ? 18.718 0.365 -19.180 1.00 78.56 122 ASP A O 1
ATOM 987 N N . PRO A 1 123 ? 19.032 -1.039 -17.446 1.00 83.12 123 PRO A N 1
ATOM 988 C CA . PRO A 1 123 ? 19.142 -2.368 -16.839 1.00 83.12 123 PRO A CA 1
ATOM 989 C C . PRO A 1 123 ? 17.874 -3.201 -17.067 1.00 83.12 123 PRO A C 1
ATOM 991 O O . PRO A 1 123 ? 16.778 -2.664 -17.254 1.00 83.12 123 PRO A O 1
ATOM 994 N N . SER A 1 124 ? 18.011 -4.522 -16.985 1.00 87.00 124 SER A N 1
ATOM 995 C CA . SER A 1 124 ? 16.856 -5.416 -17.004 1.00 87.00 124 SER A CA 1
ATOM 996 C C . SER A 1 124 ? 16.143 -5.320 -15.658 1.00 87.00 124 SER A C 1
ATOM 998 O O . SER A 1 124 ? 16.690 -5.725 -14.629 1.00 87.00 124 SER A O 1
ATOM 1000 N N . CYS A 1 125 ? 14.910 -4.817 -15.658 1.00 90.31 125 CYS A N 1
ATOM 1001 C CA . CYS A 1 125 ? 14.106 -4.663 -14.449 1.00 90.31 125 CYS A CA 1
ATOM 1002 C C . CYS A 1 125 ? 12.853 -5.532 -14.499 1.00 90.31 125 CYS A C 1
ATOM 1004 O O . CYS A 1 125 ? 12.099 -5.506 -15.466 1.00 90.31 125 CYS A O 1
ATOM 1006 N N . SER A 1 126 ? 12.613 -6.266 -13.420 1.00 90.62 126 SER A N 1
ATOM 1007 C CA . SER A 1 126 ? 11.374 -6.992 -13.149 1.00 90.62 126 SER A CA 1
ATOM 1008 C C . SER A 1 126 ? 10.497 -6.191 -12.193 1.00 90.62 126 SER A C 1
ATOM 1010 O O . SER A 1 126 ? 11.000 -5.449 -11.348 1.00 90.62 126 SER A O 1
ATOM 1012 N N . PHE A 1 127 ? 9.185 -6.336 -12.338 1.00 90.81 127 PHE A N 1
ATOM 1013 C CA . PHE A 1 127 ? 8.200 -5.595 -11.564 1.00 90.81 127 PHE A CA 1
ATOM 1014 C C . PHE A 1 127 ? 7.199 -6.565 -10.953 1.00 90.81 127 PHE A C 1
ATOM 1016 O O . PHE A 1 127 ? 6.742 -7.494 -11.618 1.00 90.81 127 PHE A O 1
ATOM 1023 N N . GLN A 1 128 ? 6.832 -6.326 -9.703 1.00 89.38 128 GLN A N 1
ATOM 1024 C CA . GLN A 1 128 ? 5.793 -7.067 -9.005 1.00 89.38 128 GLN A CA 1
ATOM 1025 C C . GLN A 1 128 ? 4.739 -6.085 -8.506 1.00 89.38 128 GLN A C 1
ATOM 1027 O O . GLN A 1 128 ? 5.077 -5.084 -7.866 1.00 89.38 128 GLN A O 1
ATOM 1032 N N . SER A 1 129 ? 3.473 -6.351 -8.810 1.00 88.50 129 SER A N 1
ATOM 1033 C CA . SER A 1 129 ? 2.364 -5.591 -8.240 1.00 88.50 129 SER A CA 1
ATOM 1034 C C . SER A 1 129 ? 2.190 -5.950 -6.767 1.00 88.50 129 SER A C 1
ATOM 1036 O O . SER A 1 129 ? 2.277 -7.122 -6.395 1.00 88.50 129 SER A O 1
ATOM 1038 N N . LEU A 1 130 ? 1.987 -4.936 -5.928 1.00 83.81 130 LEU A N 1
ATOM 1039 C CA . LEU A 1 130 ? 1.754 -5.111 -4.494 1.00 83.81 130 LEU A CA 1
ATOM 1040 C C . LEU A 1 130 ? 0.360 -4.640 -4.096 1.00 83.81 130 LEU A C 1
ATOM 1042 O O . LEU A 1 130 ? -0.319 -5.313 -3.332 1.00 83.81 130 LEU A O 1
ATOM 1046 N N . ASP A 1 131 ? -0.055 -3.481 -4.606 1.00 82.50 131 ASP A N 1
ATOM 1047 C CA . ASP A 1 131 ? -1.335 -2.871 -4.263 1.00 82.50 131 ASP A CA 1
ATOM 1048 C C . ASP A 1 131 ? -1.828 -1.980 -5.407 1.00 82.50 131 ASP A C 1
ATOM 1050 O O . ASP A 1 131 ? -1.060 -1.202 -5.986 1.00 82.50 131 ASP A O 1
ATOM 1054 N N . VAL A 1 132 ? -3.128 -2.062 -5.696 1.00 80.56 132 VAL A N 1
ATOM 1055 C CA . VAL A 1 132 ? -3.816 -1.232 -6.689 1.00 80.56 132 VAL A CA 1
ATOM 1056 C C . VAL A 1 132 ? -4.931 -0.462 -5.997 1.00 80.56 132 VAL A C 1
ATOM 1058 O O . VAL A 1 132 ? -5.954 -1.009 -5.586 1.00 80.56 132 VAL A O 1
ATOM 1061 N N . GLN A 1 133 ? -4.761 0.852 -5.897 1.00 77.69 133 GLN A N 1
ATOM 1062 C CA . GLN A 1 133 ? -5.748 1.745 -5.307 1.00 77.69 133 GLN A CA 1
ATOM 1063 C C . GLN A 1 133 ? -6.537 2.454 -6.396 1.00 77.69 133 GLN A C 1
ATOM 1065 O O . GLN A 1 133 ? -6.037 3.347 -7.085 1.00 77.69 133 GLN A O 1
ATOM 1070 N N . TYR A 1 134 ? -7.814 2.111 -6.482 1.00 74.31 134 TYR A N 1
ATOM 1071 C CA . TYR A 1 134 ? -8.771 2.845 -7.291 1.00 74.31 134 TYR A CA 1
ATOM 1072 C C . TYR A 1 134 ? -9.186 4.156 -6.632 1.00 74.31 134 TYR A C 1
ATOM 1074 O O . TYR A 1 134 ? -9.142 4.281 -5.400 1.00 74.31 134 TYR A O 1
ATOM 1082 N N . PRO A 1 135 ? -9.654 5.133 -7.428 1.00 70.94 135 PRO A N 1
ATOM 1083 C CA . PRO A 1 135 ? -10.457 6.207 -6.881 1.00 70.94 135 PRO A CA 1
ATOM 1084 C C . PRO A 1 135 ? -11.590 5.597 -6.064 1.00 70.94 135 PRO A C 1
ATOM 1086 O O . PRO A 1 135 ? -12.306 4.715 -6.537 1.00 70.94 135 PRO A O 1
ATOM 1089 N N . VAL A 1 136 ? -11.734 6.082 -4.834 1.00 63.25 136 VAL A N 1
ATOM 1090 C CA . VAL A 1 136 ? -12.741 5.577 -3.908 1.00 63.25 136 VAL A CA 1
ATOM 1091 C C . VAL A 1 136 ? -14.119 5.667 -4.571 1.00 63.25 136 VAL A C 1
ATOM 1093 O O . VAL A 1 136 ? -14.474 6.706 -5.151 1.00 63.25 136 VAL A O 1
ATOM 1096 N N . GLU A 1 137 ? -14.877 4.567 -4.529 1.00 65.00 137 GLU A N 1
ATOM 1097 C CA . GLU A 1 137 ? -16.233 4.533 -5.070 1.00 65.00 137 GLU A CA 1
ATOM 1098 C C . GLU A 1 137 ? -17.075 5.644 -4.433 1.00 65.00 137 GLU A C 1
ATOM 1100 O O . GLU A 1 137 ? -16.869 6.048 -3.285 1.00 65.00 137 GLU A O 1
ATOM 1105 N N . LYS A 1 138 ? -18.038 6.175 -5.190 1.00 65.31 138 LYS A N 1
ATOM 1106 C CA . LYS A 1 138 ? -18.972 7.154 -4.633 1.00 65.31 138 LYS A CA 1
ATOM 1107 C C . LYS A 1 138 ? -19.701 6.503 -3.455 1.00 65.31 138 LYS A C 1
ATOM 1109 O O . LYS A 1 138 ? -20.285 5.441 -3.633 1.00 65.31 138 LYS A O 1
ATOM 1114 N N . GLY A 1 139 ? -19.710 7.160 -2.300 1.00 66.38 139 GLY A N 1
ATOM 1115 C CA . GLY A 1 139 ? -20.287 6.569 -1.096 1.00 66.38 139 GLY A CA 1
ATOM 1116 C C . GLY A 1 139 ? -19.297 5.773 -0.251 1.00 66.38 139 GLY A C 1
ATOM 1117 O O . GLY A 1 139 ? -19.733 5.127 0.688 1.00 66.38 139 GLY A O 1
ATOM 1118 N N . LYS A 1 140 ? -17.992 5.786 -0.548 1.00 75.25 140 LYS A N 1
ATOM 1119 C CA . LYS A 1 140 ? -16.970 5.152 0.294 1.00 75.25 140 LYS A CA 1
ATOM 1120 C C . LYS A 1 140 ? -15.909 6.152 0.757 1.00 75.25 140 LYS A C 1
ATOM 1122 O O . LYS A 1 140 ? -15.661 7.182 0.122 1.00 75.25 140 LYS A O 1
ATOM 1127 N N . TYR A 1 141 ? -15.267 5.827 1.870 1.00 80.75 141 TYR A N 1
ATOM 1128 C CA . TYR A 1 141 ? -14.089 6.490 2.418 1.00 80.75 141 TYR A CA 1
ATOM 1129 C C . TYR A 1 141 ? -12.953 5.481 2.515 1.00 80.75 141 TYR A C 1
ATOM 1131 O O . TYR A 1 141 ? -13.182 4.336 2.890 1.00 80.75 141 TYR A O 1
ATOM 1139 N N . ARG A 1 142 ? -11.725 5.924 2.241 1.00 85.69 142 ARG A N 1
ATOM 1140 C CA . ARG A 1 142 ? -10.520 5.136 2.508 1.00 85.69 142 ARG A CA 1
ATOM 1141 C C . ARG A 1 142 ? -9.645 5.885 3.493 1.00 85.69 142 ARG A C 1
ATOM 1143 O O . ARG A 1 142 ? -9.179 6.988 3.195 1.00 85.69 142 ARG A O 1
ATOM 1150 N N . LEU A 1 143 ? -9.423 5.295 4.656 1.00 88.38 143 LEU A N 1
ATOM 1151 C CA . LEU A 1 143 ? -8.502 5.814 5.655 1.00 88.38 143 LEU A CA 1
ATOM 1152 C C . LEU A 1 143 ? -7.175 5.073 5.526 1.00 88.38 143 LEU A C 1
ATOM 1154 O O . LEU A 1 143 ? -7.114 3.861 5.699 1.00 88.38 143 LEU A O 1
ATOM 1158 N N . GLN A 1 144 ? -6.127 5.811 5.186 1.00 90.50 144 GLN A N 1
ATOM 1159 C CA . GLN A 1 144 ? -4.765 5.311 5.107 1.00 90.50 144 GLN A CA 1
ATOM 1160 C C . GLN A 1 144 ? -4.067 5.582 6.440 1.00 90.50 144 GLN A C 1
ATOM 1162 O O . GLN A 1 144 ? -4.045 6.724 6.902 1.00 90.50 144 GLN A O 1
ATOM 1167 N N . ILE A 1 145 ? -3.496 4.546 7.042 1.00 91.50 145 ILE A N 1
ATOM 1168 C CA . ILE A 1 145 ? -2.714 4.630 8.276 1.00 91.50 145 ILE A CA 1
ATOM 1169 C C . ILE A 1 145 ? -1.264 4.355 7.924 1.00 91.50 145 ILE A C 1
ATOM 1171 O O . ILE A 1 145 ? -0.948 3.296 7.390 1.00 91.50 145 ILE A O 1
ATOM 1175 N N . ASP A 1 146 ? -0.402 5.306 8.240 1.00 92.12 146 ASP A N 1
ATOM 1176 C CA . ASP A 1 146 ? 1.044 5.168 8.160 1.00 92.12 146 ASP A CA 1
ATOM 1177 C C . ASP A 1 146 ? 1.576 5.001 9.585 1.00 92.12 146 ASP A C 1
ATOM 1179 O O . ASP A 1 146 ? 1.359 5.873 10.439 1.00 92.12 146 ASP A O 1
ATOM 1183 N N . ALA A 1 147 ? 2.197 3.860 9.878 1.00 92.31 147 ALA A N 1
ATOM 1184 C CA . ALA A 1 147 ? 2.610 3.523 11.234 1.00 92.31 147 ALA A CA 1
ATOM 1185 C C . ALA A 1 147 ? 3.952 2.792 11.277 1.00 92.31 147 ALA A C 1
ATOM 1187 O O . ALA A 1 147 ? 4.207 1.883 10.489 1.00 92.31 147 ALA A O 1
ATOM 1188 N N . LYS A 1 148 ? 4.790 3.136 12.257 1.00 92.88 148 LYS A N 1
ATOM 1189 C CA . LYS A 1 148 ? 5.992 2.360 12.582 1.00 92.88 148 LYS A CA 1
ATOM 1190 C C . LYS A 1 148 ? 5.604 1.094 13.316 1.00 92.88 148 LYS A C 1
ATOM 1192 O O . LYS A 1 148 ? 4.786 1.131 14.237 1.00 92.88 148 LYS A O 1
ATOM 1197 N N . VAL A 1 149 ? 6.240 -0.006 12.947 1.00 93.19 149 VAL A N 1
ATOM 1198 C CA . VAL A 1 149 ? 6.112 -1.262 13.674 1.00 93.19 149 VAL A CA 1
ATOM 1199 C C . VAL A 1 149 ? 7.059 -1.224 14.867 1.00 93.19 149 VAL A C 1
ATOM 1201 O O . VAL A 1 149 ? 8.235 -0.871 14.750 1.00 93.19 149 VAL A O 1
ATOM 1204 N N . GLN A 1 150 ? 6.537 -1.561 16.036 1.00 91.06 150 GLN A N 1
ATOM 1205 C CA . GLN A 1 150 ? 7.301 -1.677 17.267 1.00 91.06 150 GLN A CA 1
ATOM 1206 C C . GLN A 1 150 ? 7.211 -3.099 17.801 1.00 91.06 150 GLN A C 1
ATOM 1208 O O . GLN A 1 150 ? 6.209 -3.776 17.599 1.00 91.06 150 GLN A O 1
ATOM 1213 N N . ARG A 1 151 ? 8.231 -3.535 18.533 1.00 89.44 151 ARG A N 1
ATOM 1214 C CA . ARG A 1 151 ? 8.199 -4.736 19.364 1.00 89.44 151 ARG A CA 1
ATOM 1215 C C . ARG A 1 151 ? 8.697 -4.373 20.745 1.00 89.44 151 ARG A C 1
ATOM 1217 O O . ARG A 1 151 ? 9.789 -3.824 20.869 1.00 89.44 151 ARG A O 1
ATOM 1224 N N . ASN A 1 152 ? 7.930 -4.658 21.794 1.00 88.69 152 ASN A N 1
ATOM 1225 C CA . ASN A 1 152 ? 8.354 -4.335 23.164 1.00 88.69 152 ASN A CA 1
ATOM 1226 C C . ASN A 1 152 ? 8.725 -2.842 23.325 1.00 88.69 152 ASN A C 1
ATOM 1228 O O . ASN A 1 152 ? 9.724 -2.494 23.949 1.00 88.69 152 ASN A O 1
ATOM 1232 N N . CYS A 1 153 ? 7.926 -1.963 22.705 1.00 85.69 153 CYS A N 1
ATOM 1233 C CA . CYS A 1 153 ? 8.096 -0.506 22.579 1.00 85.69 153 CYS A CA 1
ATOM 1234 C C . CYS A 1 153 ? 9.354 -0.044 21.812 1.00 85.69 153 CYS A C 1
ATOM 1236 O O . CYS A 1 153 ? 9.597 1.161 21.710 1.00 85.69 153 CYS A O 1
ATOM 1238 N N . GLN A 1 154 ? 10.165 -0.951 21.272 1.00 89.38 154 GLN A N 1
ATOM 1239 C CA . GLN A 1 154 ? 11.319 -0.605 20.445 1.00 89.38 154 GLN A CA 1
ATOM 1240 C C . GLN A 1 154 ? 10.912 -0.622 18.976 1.00 89.38 154 GLN A C 1
ATOM 1242 O O . GLN A 1 154 ? 10.143 -1.483 18.564 1.00 89.38 154 GLN A O 1
ATOM 1247 N N . GLN A 1 155 ? 11.380 0.350 18.189 1.00 90.56 155 GLN A N 1
ATOM 1248 C CA . GLN A 1 155 ? 11.103 0.367 16.751 1.00 90.56 155 GLN A CA 1
ATOM 1249 C C . GLN A 1 155 ? 11.769 -0.845 16.103 1.00 90.56 155 GLN A C 1
ATOM 1251 O O . GLN A 1 155 ? 12.969 -1.051 16.281 1.00 90.56 155 GLN A O 1
ATOM 1256 N N . GLU A 1 156 ? 10.989 -1.636 15.371 1.00 93.38 156 GLU A N 1
ATOM 1257 C CA . GLU A 1 156 ? 11.509 -2.811 14.678 1.00 93.38 156 GLU A CA 1
ATOM 1258 C C . GLU A 1 156 ? 12.492 -2.373 13.598 1.00 93.38 156 GLU A C 1
ATOM 1260 O O . GLU A 1 156 ? 12.210 -1.465 12.810 1.00 93.38 156 GLU A O 1
ATOM 1265 N N . GLU A 1 157 ? 13.651 -3.023 13.559 1.00 94.00 157 GLU A N 1
ATOM 1266 C CA . GLU A 1 157 ? 14.616 -2.832 12.482 1.00 94.00 157 GLU A CA 1
ATOM 1267 C C . GLU A 1 157 ? 14.022 -3.294 11.148 1.00 94.00 157 GLU A C 1
ATOM 1269 O O . GLU A 1 157 ? 13.157 -4.174 11.087 1.00 94.00 157 GLU A O 1
ATOM 1274 N N . TRP A 1 158 ? 14.457 -2.653 10.069 1.00 92.12 158 TRP A N 1
ATOM 1275 C CA . TRP A 1 158 ? 14.049 -3.011 8.718 1.00 92.12 158 TRP A CA 1
ATOM 1276 C C . TRP A 1 158 ? 14.583 -4.388 8.300 1.00 92.12 158 TRP A C 1
ATOM 1278 O O . TRP A 1 158 ? 15.721 -4.747 8.597 1.00 92.12 158 TRP A O 1
ATOM 1288 N N . HIS A 1 159 ? 13.771 -5.140 7.552 1.00 91.12 159 HIS A N 1
ATOM 1289 C CA . HIS A 1 159 ? 14.189 -6.387 6.919 1.00 91.12 159 HIS A CA 1
ATOM 1290 C C . HIS A 1 159 ? 13.647 -6.473 5.490 1.00 91.12 159 HIS A C 1
ATOM 1292 O O . HIS A 1 159 ? 12.440 -6.382 5.270 1.00 91.12 159 HIS A O 1
ATOM 1298 N N . SER A 1 160 ? 14.524 -6.717 4.516 1.00 86.50 160 SER A N 1
ATOM 1299 C CA . SER A 1 160 ? 14.188 -6.681 3.085 1.00 86.50 160 SER A CA 1
ATOM 1300 C C . SER A 1 160 ? 13.140 -7.716 2.654 1.00 86.50 160 SER A C 1
ATOM 1302 O O . SER A 1 160 ? 12.364 -7.444 1.742 1.00 86.50 160 SER A O 1
ATOM 1304 N N . ASP A 1 161 ? 13.033 -8.862 3.339 1.00 88.88 161 ASP A N 1
ATOM 1305 C CA . ASP A 1 161 ? 11.944 -9.834 3.112 1.00 88.88 161 ASP A CA 1
ATOM 1306 C C . ASP A 1 161 ? 10.531 -9.235 3.277 1.00 88.88 161 ASP A C 1
ATOM 1308 O O . ASP A 1 161 ? 9.573 -9.796 2.741 1.00 88.88 161 ASP A O 1
ATOM 1312 N N . LEU A 1 162 ? 10.378 -8.101 3.975 1.00 90.50 162 LEU A N 1
ATOM 1313 C CA . LEU A 1 162 ? 9.111 -7.363 4.075 1.00 90.50 162 LEU A CA 1
ATOM 1314 C C . LEU A 1 162 ? 8.721 -6.634 2.776 1.00 90.50 162 LEU A C 1
ATOM 1316 O O . LEU A 1 162 ? 7.611 -6.120 2.679 1.00 90.50 162 LEU A O 1
ATOM 1320 N N . LEU A 1 163 ? 9.583 -6.611 1.758 1.00 85.00 163 LEU A N 1
ATOM 1321 C CA . LEU A 1 163 ? 9.217 -6.164 0.409 1.00 85.00 163 LEU A CA 1
ATOM 1322 C C . LEU A 1 163 ? 8.548 -7.263 -0.421 1.00 85.00 163 LEU A C 1
ATOM 1324 O O . LEU A 1 163 ? 8.002 -6.968 -1.479 1.00 85.00 163 LEU A O 1
ATOM 1328 N N . VAL A 1 164 ? 8.599 -8.523 0.023 1.00 83.31 164 VAL A N 1
ATOM 1329 C CA . VAL A 1 164 ? 8.154 -9.682 -0.759 1.00 83.31 164 VAL A CA 1
ATOM 1330 C C . VAL A 1 164 ? 6.876 -10.262 -0.137 1.00 83.31 164 VAL A C 1
ATOM 1332 O O . VAL A 1 164 ? 6.980 -10.983 0.857 1.00 83.31 164 VAL A O 1
ATOM 1335 N N . PRO A 1 165 ? 5.678 -10.055 -0.728 1.00 81.00 165 PRO A N 1
ATOM 1336 C CA . PRO A 1 165 ? 4.395 -10.504 -0.155 1.00 81.00 165 PRO A CA 1
ATOM 1337 C C . PRO A 1 165 ? 4.286 -12.007 0.124 1.00 81.00 165 PRO A C 1
ATOM 1339 O O . PRO A 1 165 ? 3.452 -12.483 0.892 1.00 81.00 165 PRO A O 1
ATOM 1342 N N . HIS A 1 166 ? 5.107 -12.811 -0.547 1.00 82.56 166 HIS A N 1
ATOM 1343 C CA . HIS A 1 166 ? 5.116 -14.263 -0.379 1.00 82.56 166 HIS A CA 1
ATOM 1344 C C . HIS A 1 166 ? 6.168 -14.752 0.619 1.00 82.56 166 HIS A C 1
ATOM 1346 O O . HIS A 1 166 ? 6.229 -15.955 0.890 1.00 82.56 166 HIS A O 1
ATOM 1352 N N . SER A 1 167 ? 6.986 -13.855 1.177 1.00 89.69 167 SER A N 1
ATOM 1353 C CA . SER A 1 167 ? 7.929 -14.220 2.226 1.00 89.69 167 SER A CA 1
ATOM 1354 C C . SER A 1 167 ? 7.177 -14.621 3.495 1.00 89.69 167 SER A C 1
ATOM 1356 O O . SER A 1 167 ? 6.070 -14.158 3.786 1.00 89.69 167 SER A O 1
ATOM 1358 N N . LYS A 1 168 ? 7.789 -15.507 4.284 1.00 93.88 168 LYS A N 1
ATOM 1359 C CA . LYS A 1 168 ? 7.222 -15.907 5.579 1.00 93.88 168 LYS A CA 1
ATOM 1360 C C . LYS A 1 168 ? 7.128 -14.722 6.537 1.00 93.88 168 LYS A C 1
ATOM 1362 O O . LYS A 1 168 ? 6.187 -14.663 7.321 1.00 93.88 168 LYS A O 1
ATOM 1367 N N . LEU A 1 169 ? 8.097 -13.806 6.469 1.00 92.94 169 LEU A N 1
ATOM 1368 C CA . LEU A 1 169 ? 8.148 -12.637 7.335 1.00 92.94 169 LEU A CA 1
ATOM 1369 C C . LEU A 1 169 ? 7.008 -11.666 7.016 1.00 92.94 169 LEU A C 1
ATOM 1371 O O . LEU A 1 169 ? 6.277 -11.298 7.931 1.00 92.94 169 LEU A O 1
ATOM 1375 N N . TYR A 1 170 ? 6.799 -11.346 5.733 1.00 92.50 170 TYR A N 1
ATOM 1376 C CA . TYR A 1 170 ? 5.694 -10.496 5.285 1.00 92.50 170 TYR A CA 1
ATOM 1377 C C . TYR A 1 170 ? 4.356 -11.045 5.768 1.00 92.50 170 TYR A C 1
ATOM 1379 O O . TYR A 1 170 ? 3.655 -10.371 6.513 1.00 92.50 170 TYR A O 1
ATOM 1387 N N . ARG A 1 171 ? 4.045 -12.306 5.433 1.00 93.56 171 ARG A N 1
ATOM 1388 C CA . ARG A 1 171 ? 2.764 -12.936 5.797 1.00 93.56 171 ARG A CA 1
ATOM 1389 C C . ARG A 1 171 ? 2.545 -13.005 7.305 1.00 93.56 171 ARG A C 1
ATOM 1391 O O . ARG A 1 171 ? 1.419 -12.904 7.775 1.00 93.56 171 ARG A O 1
ATOM 1398 N N . SER A 1 172 ? 3.620 -13.189 8.073 1.00 94.12 172 SER A N 1
ATOM 1399 C CA . SER A 1 172 ? 3.539 -13.186 9.533 1.00 94.12 172 SER A CA 1
ATOM 1400 C C . SER A 1 172 ? 3.216 -11.802 10.095 1.00 94.12 172 SER A C 1
ATOM 1402 O O . SER A 1 172 ? 2.508 -11.725 11.096 1.00 94.12 172 SER A O 1
ATOM 1404 N N . TYR A 1 173 ? 3.759 -10.730 9.512 1.00 94.06 173 TYR A N 1
ATOM 1405 C CA . TYR A 1 173 ? 3.475 -9.360 9.950 1.00 94.06 173 TYR A CA 1
ATOM 1406 C C . TYR A 1 173 ? 2.093 -8.925 9.477 1.00 94.06 173 TYR A C 1
ATOM 1408 O O . TYR A 1 173 ? 1.344 -8.363 10.264 1.00 94.06 173 TYR A O 1
ATOM 1416 N N . GLU A 1 174 ? 1.739 -9.238 8.235 1.00 94.19 174 GLU A N 1
ATOM 1417 C CA . GLU A 1 174 ? 0.418 -8.999 7.659 1.00 94.19 174 GLU A CA 1
ATOM 1418 C C . GLU A 1 174 ? -0.693 -9.572 8.553 1.00 94.19 174 GLU A C 1
ATOM 1420 O O . GLU A 1 174 ? -1.484 -8.809 9.105 1.00 94.19 174 GLU A O 1
AT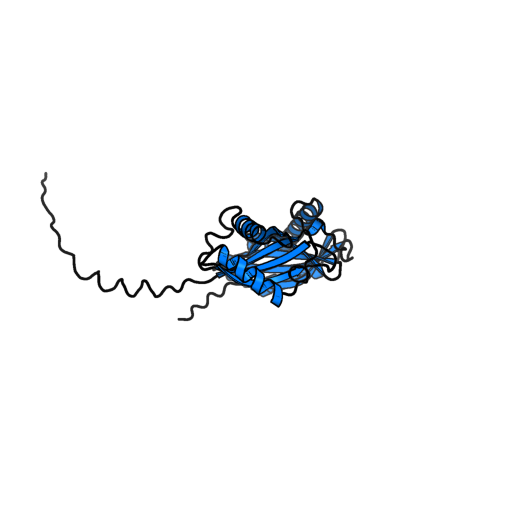OM 1425 N N . ASP A 1 175 ? -0.677 -10.884 8.819 1.00 93.69 175 ASP A N 1
ATOM 1426 C CA . ASP A 1 175 ? -1.688 -11.551 9.656 1.00 93.69 175 ASP A CA 1
ATOM 1427 C C . ASP A 1 175 ? -1.758 -10.969 11.080 1.00 93.69 175 ASP A C 1
ATOM 1429 O O . ASP A 1 175 ? -2.839 -10.810 11.655 1.00 93.69 175 ASP A O 1
ATOM 1433 N N . LEU A 1 176 ? -0.608 -10.627 11.667 1.00 92.69 176 LEU A N 1
ATOM 1434 C CA . LEU A 1 176 ? -0.555 -10.072 13.016 1.00 92.69 176 LEU A CA 1
ATOM 1435 C C . LEU A 1 176 ? -1.138 -8.656 13.072 1.00 92.69 176 LEU A C 1
ATOM 1437 O O . LEU A 1 176 ? -1.931 -8.354 13.970 1.00 92.69 176 LEU A O 1
ATOM 1441 N N . LEU A 1 177 ? -0.757 -7.796 12.129 1.00 93.12 177 LEU A N 1
ATOM 1442 C CA . LEU A 1 177 ? -1.176 -6.398 12.091 1.00 93.12 177 LEU A CA 1
ATOM 1443 C C . LEU A 1 177 ? -2.649 -6.262 11.701 1.00 93.12 177 LEU A C 1
ATOM 1445 O O . LEU A 1 177 ? -3.363 -5.469 12.320 1.00 93.12 177 LEU A O 1
ATOM 1449 N N . GLU A 1 178 ? -3.142 -7.079 10.768 1.00 93.19 178 GLU A N 1
ATOM 1450 C CA . GLU A 1 178 ? -4.572 -7.146 10.451 1.00 93.19 178 GLU A CA 1
ATOM 1451 C C . GLU A 1 178 ? -5.395 -7.535 11.679 1.00 93.19 178 GLU A C 1
ATOM 1453 O O . GLU A 1 178 ? -6.374 -6.861 12.010 1.00 93.19 178 GLU A O 1
ATOM 1458 N N . LYS A 1 179 ? -4.969 -8.563 12.427 1.00 91.81 179 LYS A N 1
ATOM 1459 C CA . LYS A 1 179 ? -5.635 -8.968 13.677 1.00 91.81 179 LYS A CA 1
ATOM 1460 C C . LYS A 1 179 ? -5.605 -7.870 14.733 1.00 91.81 179 LYS A C 1
ATOM 1462 O O . LYS A 1 179 ? -6.593 -7.695 15.450 1.00 91.81 179 LYS A O 1
ATOM 1467 N N . GLN A 1 180 ? -4.497 -7.143 14.857 1.00 90.44 180 GLN A N 1
ATOM 1468 C CA . GLN A 1 180 ? -4.381 -6.042 15.812 1.00 90.44 180 GLN A CA 1
ATOM 1469 C C . GLN A 1 180 ? -5.355 -4.908 15.478 1.00 90.44 180 GLN A C 1
ATOM 1471 O O . GLN A 1 180 ? -6.082 -4.446 16.360 1.00 90.44 180 GLN A O 1
ATOM 1476 N N . ILE A 1 181 ? -5.416 -4.499 14.211 1.00 92.25 181 ILE A N 1
ATOM 1477 C CA . ILE A 1 181 ? -6.341 -3.461 13.751 1.00 92.25 181 ILE A CA 1
ATOM 1478 C C . ILE A 1 181 ? -7.793 -3.928 13.851 1.00 92.25 181 ILE A C 1
ATOM 1480 O O . ILE A 1 181 ? -8.647 -3.168 14.302 1.00 92.25 181 ILE A O 1
ATOM 1484 N N . HIS A 1 182 ? -8.085 -5.184 13.521 1.00 92.81 182 HIS A N 1
ATOM 1485 C CA . HIS A 1 182 ? -9.425 -5.740 13.677 1.00 92.81 182 HIS A CA 1
ATOM 1486 C C . HIS A 1 182 ? -9.901 -5.672 15.136 1.00 92.81 182 HIS A C 1
ATOM 1488 O O . HIS A 1 182 ? -10.992 -5.171 15.403 1.00 92.81 182 HIS A O 1
ATOM 1494 N N . ARG A 1 183 ? -9.073 -6.114 16.096 1.00 91.00 183 ARG A N 1
ATOM 1495 C CA . ARG A 1 183 ? -9.388 -6.028 17.536 1.00 91.00 183 ARG A CA 1
ATOM 1496 C C . ARG A 1 183 ? -9.591 -4.588 17.994 1.00 91.00 183 ARG A C 1
ATOM 1498 O O . ARG A 1 183 ? -10.537 -4.305 18.718 1.00 91.00 183 ARG A O 1
ATOM 1505 N N . LEU A 1 184 ? -8.736 -3.673 17.543 1.00 91.31 184 LEU A N 1
ATOM 1506 C CA . LEU A 1 184 ? -8.869 -2.250 17.840 1.00 91.31 184 LEU A CA 1
ATOM 1507 C C . LEU A 1 184 ? -10.223 -1.697 17.371 1.00 91.31 184 LEU A C 1
ATOM 1509 O O . LEU A 1 184 ? -10.912 -1.003 18.117 1.00 91.31 184 LEU A O 1
ATOM 1513 N N . LEU A 1 185 ? -10.611 -2.002 16.134 1.00 91.69 185 LEU A N 1
ATOM 1514 C CA . LEU A 1 185 ? -11.885 -1.563 15.568 1.00 91.69 185 LEU A CA 1
ATOM 1515 C C . LEU A 1 185 ? -13.080 -2.221 16.268 1.00 91.69 185 LEU A C 1
ATOM 1517 O O . LEU A 1 185 ? -14.148 -1.613 16.342 1.00 91.69 185 LEU A O 1
ATOM 1521 N N . GLU A 1 186 ? -12.916 -3.437 16.786 1.00 92.00 186 GLU A N 1
ATOM 1522 C CA . GLU A 1 186 ? -13.919 -4.121 17.603 1.00 92.00 186 GLU A CA 1
ATOM 1523 C C . GLU A 1 186 ? -14.122 -3.403 18.942 1.00 92.00 186 GLU A C 1
ATOM 1525 O O . GLU A 1 186 ? -15.254 -3.050 19.280 1.00 92.00 186 GLU A O 1
ATOM 1530 N N . GLU A 1 187 ? -13.033 -3.092 19.654 1.00 91.12 187 GLU A N 1
ATOM 1531 C CA . GLU A 1 187 ? -13.052 -2.333 20.914 1.00 91.12 187 GLU A CA 1
ATOM 1532 C C . GLU A 1 187 ? -13.712 -0.958 20.752 1.00 91.12 187 GLU A C 1
ATOM 1534 O O . GLU A 1 187 ? -14.491 -0.528 21.604 1.00 91.12 187 GLU A O 1
ATOM 1539 N N . LEU A 1 188 ? -13.431 -0.275 19.639 1.00 89.50 188 LEU A N 1
ATOM 1540 C CA . LEU A 1 188 ? -14.010 1.032 19.313 1.00 89.50 188 LEU A CA 1
ATOM 1541 C C . LEU A 1 188 ? -15.436 0.941 18.735 1.00 89.50 188 LEU A C 1
ATOM 1543 O O . LEU A 1 188 ? -16.073 1.970 18.506 1.00 89.50 188 LEU A O 1
ATOM 1547 N N . ASN A 1 189 ? -15.963 -0.269 18.509 1.00 88.31 189 ASN A N 1
ATOM 1548 C CA . ASN A 1 189 ? -17.256 -0.521 17.862 1.00 88.31 189 ASN A CA 1
ATOM 1549 C C . ASN A 1 189 ? -17.371 0.136 16.468 1.00 88.31 189 ASN A C 1
ATOM 1551 O O . ASN A 1 189 ? -18.418 0.677 16.082 1.00 88.31 189 ASN A O 1
ATOM 1555 N N . TYR A 1 190 ? -16.268 0.104 15.721 1.00 88.56 190 TYR A N 1
ATOM 1556 C CA . TYR A 1 190 ? -16.135 0.656 14.375 1.00 88.56 190 TYR A CA 1
ATOM 1557 C C . TYR A 1 190 ? -16.118 -0.398 13.272 1.00 88.56 190 TYR A C 1
ATOM 1559 O O . TYR A 1 190 ? -16.336 -0.027 12.124 1.00 88.56 190 TYR A O 1
ATOM 1567 N N . LEU A 1 191 ? -15.969 -1.691 13.589 1.00 87.12 191 LEU A N 1
ATOM 1568 C CA . LEU A 1 191 ? -16.018 -2.767 12.582 1.00 87.12 191 LEU A CA 1
ATOM 1569 C C . LEU A 1 191 ? -17.263 -2.704 11.689 1.00 87.12 191 LEU A C 1
ATOM 1571 O O . LEU A 1 191 ? -17.178 -2.943 10.496 1.00 87.12 191 LEU A O 1
ATOM 1575 N N . ARG A 1 192 ? -18.411 -2.293 12.236 1.00 83.88 192 ARG A N 1
ATOM 1576 C CA . ARG A 1 192 ? -19.662 -2.121 11.473 1.00 83.88 192 ARG A CA 1
ATOM 1577 C C . ARG A 1 192 ? -19.605 -1.065 10.359 1.00 83.88 192 ARG A C 1
ATOM 1579 O O . ARG A 1 192 ? -20.557 -0.957 9.598 1.00 83.88 192 ARG A O 1
ATOM 1586 N N . PHE A 1 193 ? -18.580 -0.217 10.356 1.00 83.69 193 PHE A N 1
ATOM 1587 C CA . PHE A 1 193 ? -18.375 0.839 9.367 1.00 83.69 193 PHE A CA 1
ATOM 1588 C C . PHE A 1 193 ? -17.301 0.472 8.341 1.00 83.69 193 PHE A C 1
ATOM 1590 O O . PHE A 1 193 ? -17.153 1.206 7.370 1.00 83.69 193 PHE A O 1
ATOM 1597 N N . VAL A 1 194 ? -16.542 -0.603 8.580 1.00 86.19 194 VAL A N 1
ATOM 1598 C CA . VAL A 1 194 ? -15.364 -0.989 7.802 1.00 86.19 194 VAL A CA 1
ATOM 1599 C C . VAL A 1 194 ? -15.713 -2.195 6.934 1.00 86.19 194 VAL A C 1
ATOM 1601 O O . VAL A 1 194 ? -16.044 -3.259 7.448 1.00 86.19 194 VAL A O 1
ATOM 1604 N N . ASP A 1 195 ? -15.613 -2.018 5.621 1.00 84.19 195 ASP A N 1
ATOM 1605 C CA . ASP A 1 195 ? -15.843 -3.057 4.615 1.00 84.19 195 ASP A CA 1
ATOM 1606 C C . ASP A 1 195 ? -14.599 -3.936 4.415 1.00 84.19 195 ASP A C 1
ATOM 1608 O O . ASP A 1 195 ? -14.714 -5.104 4.045 1.00 84.19 195 ASP A O 1
ATOM 1612 N N . GLY A 1 196 ? -13.405 -3.379 4.646 1.00 85.94 196 GLY A N 1
ATOM 1613 C CA . GLY A 1 196 ? -12.139 -4.070 4.428 1.00 85.94 196 GLY A CA 1
ATOM 1614 C C . GLY A 1 196 ? -10.966 -3.444 5.178 1.00 85.94 196 GLY A C 1
ATOM 1615 O O . GLY A 1 196 ? -10.909 -2.229 5.379 1.00 85.94 196 GLY A O 1
ATOM 1616 N N . ILE A 1 197 ? -10.033 -4.304 5.584 1.00 90.25 197 ILE A N 1
ATOM 1617 C CA . ILE A 1 197 ? -8.740 -3.961 6.182 1.00 90.25 197 ILE A CA 1
ATOM 1618 C C . ILE A 1 197 ? -7.680 -4.564 5.266 1.00 90.25 197 ILE A C 1
ATOM 1620 O O . ILE A 1 197 ? -7.797 -5.728 4.891 1.00 90.25 197 ILE A O 1
ATOM 1624 N N . THR A 1 198 ? -6.670 -3.787 4.892 1.00 89.75 198 THR A N 1
ATOM 1625 C CA . THR A 1 198 ? -5.590 -4.266 4.023 1.00 89.75 198 THR A CA 1
ATOM 1626 C C . THR A 1 198 ? -4.253 -3.750 4.520 1.00 89.75 198 THR A C 1
ATOM 1628 O O . THR A 1 198 ? -4.082 -2.543 4.709 1.00 89.75 198 THR A O 1
ATOM 1631 N N . VAL A 1 199 ? -3.287 -4.648 4.697 1.00 91.44 199 VAL A N 1
ATOM 1632 C CA . VAL A 1 199 ? -1.868 -4.289 4.807 1.00 91.44 199 VAL A CA 1
ATOM 1633 C C . VAL A 1 199 ? -1.347 -4.067 3.390 1.00 91.44 199 VAL A C 1
ATOM 1635 O O . VAL A 1 199 ? -1.116 -5.014 2.654 1.00 91.44 199 VAL A O 1
ATOM 1638 N N . ALA A 1 200 ? -1.210 -2.808 2.972 1.00 89.12 200 ALA A N 1
ATOM 1639 C CA . ALA A 1 200 ? -0.877 -2.493 1.584 1.00 89.12 200 ALA A CA 1
ATOM 1640 C C . ALA A 1 200 ? 0.588 -2.821 1.261 1.00 89.12 200 ALA A C 1
ATOM 1642 O O . ALA A 1 200 ? 0.888 -3.469 0.262 1.00 89.12 200 ALA A O 1
ATOM 1643 N N . TYR A 1 201 ? 1.521 -2.352 2.092 1.00 90.56 201 TYR A N 1
ATOM 1644 C CA . TYR A 1 201 ? 2.952 -2.610 1.930 1.00 90.56 201 TYR A CA 1
ATOM 1645 C C . TYR A 1 201 ? 3.741 -2.200 3.177 1.00 90.56 201 TYR A C 1
ATOM 1647 O O . TYR A 1 201 ? 3.283 -1.399 3.998 1.00 90.56 201 TYR A O 1
ATOM 1655 N N . PHE A 1 202 ? 4.966 -2.716 3.272 1.00 92.56 202 PHE A N 1
ATOM 1656 C CA . PHE A 1 202 ? 5.973 -2.291 4.239 1.00 92.56 202 PHE A CA 1
ATOM 1657 C C . PHE A 1 202 ? 7.080 -1.504 3.545 1.00 92.56 202 PHE A C 1
ATOM 1659 O O . PHE A 1 202 ? 7.360 -1.711 2.362 1.00 92.56 202 PHE A O 1
ATOM 1666 N N . TYR A 1 203 ? 7.734 -0.618 4.286 1.00 91.25 203 TYR A N 1
ATOM 1667 C CA . TYR A 1 203 ? 8.897 0.112 3.803 1.00 91.25 203 TYR A CA 1
ATOM 1668 C C . TYR A 1 203 ? 9.817 0.544 4.950 1.00 91.25 203 TYR A C 1
ATOM 1670 O O . TYR A 1 203 ? 9.389 0.625 6.100 1.00 91.25 203 TYR A O 1
ATOM 1678 N N . SER A 1 204 ? 11.083 0.829 4.637 1.00 89.94 204 SER A N 1
ATOM 1679 C CA . SER A 1 204 ? 12.031 1.369 5.618 1.00 89.94 204 SER A CA 1
ATOM 1680 C C . SER A 1 204 ? 11.924 2.887 5.702 1.00 89.94 204 SER A C 1
ATOM 1682 O O . SER A 1 204 ? 12.075 3.577 4.687 1.00 89.94 204 SER A O 1
ATOM 1684 N N . GLU A 1 205 ? 11.769 3.408 6.915 1.00 88.50 205 GLU A N 1
ATOM 1685 C CA . GLU A 1 205 ? 12.003 4.811 7.244 1.00 88.50 205 GLU A CA 1
ATOM 1686 C C . GLU A 1 205 ? 13.077 4.894 8.334 1.00 88.50 205 GLU A C 1
ATOM 1688 O O . GLU A 1 205 ? 12.885 4.419 9.452 1.00 88.50 205 GLU A O 1
ATOM 1693 N N . SER A 1 206 ? 14.227 5.499 8.019 1.00 86.62 206 SER A N 1
ATOM 1694 C CA . SER A 1 206 ? 15.366 5.597 8.948 1.00 86.62 206 SER A CA 1
ATOM 1695 C C . SER A 1 206 ? 15.841 4.239 9.499 1.00 86.62 206 SER A C 1
ATOM 1697 O O . SER A 1 206 ? 16.204 4.154 10.668 1.00 86.62 206 SER A O 1
ATOM 1699 N N . ASN A 1 207 ? 15.866 3.195 8.657 1.00 87.81 207 ASN A N 1
ATOM 1700 C CA . ASN A 1 207 ? 16.217 1.811 9.021 1.00 87.81 207 ASN A CA 1
ATOM 1701 C C . ASN A 1 207 ? 15.220 1.120 9.974 1.00 87.81 207 ASN A C 1
ATOM 1703 O O . ASN A 1 207 ? 15.527 0.081 10.560 1.00 87.81 207 ASN A O 1
ATOM 1707 N N . HIS A 1 208 ? 14.018 1.678 10.114 1.00 92.81 208 HIS A N 1
ATOM 1708 C CA . HIS A 1 208 ? 12.932 1.085 10.882 1.00 92.81 208 HIS A CA 1
ATOM 1709 C C . HIS A 1 208 ? 11.785 0.661 9.975 1.00 92.81 208 HIS A C 1
ATOM 1711 O O . HIS A 1 208 ? 11.503 1.303 8.961 1.00 92.81 208 HIS A O 1
ATOM 1717 N N . THR A 1 209 ? 11.118 -0.422 10.361 1.00 94.06 209 THR A N 1
ATOM 1718 C CA . THR A 1 209 ? 9.976 -0.963 9.629 1.00 94.06 209 THR A CA 1
ATOM 1719 C C . THR A 1 209 ? 8.754 -0.067 9.808 1.00 94.06 209 THR A C 1
ATOM 1721 O O . THR A 1 209 ? 8.250 0.110 10.920 1.00 94.06 209 THR A O 1
ATOM 1724 N N . THR A 1 210 ? 8.231 0.432 8.694 1.00 94.38 210 THR A N 1
ATOM 1725 C CA . THR A 1 210 ? 6.964 1.161 8.609 1.00 94.38 210 THR A CA 1
ATOM 1726 C C . THR A 1 210 ? 5.979 0.365 7.759 1.00 94.38 210 THR A C 1
ATOM 1728 O O . THR A 1 210 ? 6.364 -0.312 6.805 1.00 94.38 210 THR A O 1
ATOM 1731 N N . VAL A 1 211 ? 4.700 0.424 8.116 1.00 94.69 211 VAL A N 1
ATOM 1732 C CA . VAL A 1 211 ? 3.600 -0.238 7.413 1.00 94.69 211 VAL A CA 1
ATOM 1733 C C . VAL A 1 211 ? 2.562 0.787 6.976 1.00 94.69 211 VAL A C 1
ATOM 1735 O O . VAL A 1 211 ? 2.268 1.743 7.699 1.00 94.69 211 VAL A O 1
ATOM 1738 N N . VAL A 1 212 ? 1.983 0.558 5.800 1.00 92.75 212 VAL A N 1
ATOM 1739 C CA . VAL A 1 212 ? 0.805 1.284 5.327 1.00 92.75 212 VAL A CA 1
ATOM 1740 C C . VAL A 1 212 ? -0.402 0.360 5.368 1.00 92.75 212 VAL A C 1
ATOM 1742 O O . VAL A 1 212 ? -0.418 -0.687 4.723 1.00 92.75 212 VAL A O 1
ATOM 1745 N N . LEU A 1 213 ? -1.424 0.764 6.118 1.00 93.00 213 L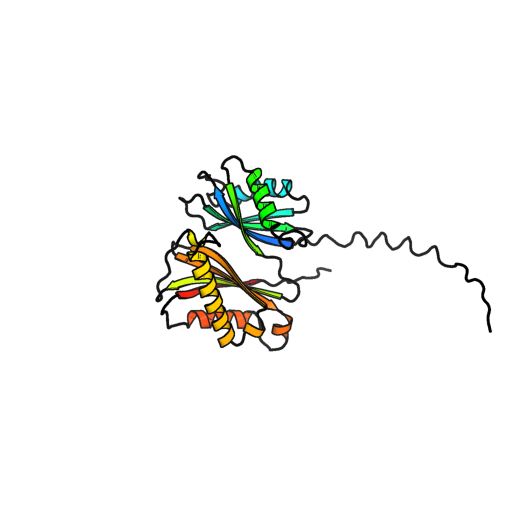EU A N 1
ATOM 1746 C CA . LEU A 1 213 ? -2.699 0.060 6.238 1.00 93.00 213 LEU A CA 1
ATOM 1747 C C . LEU A 1 213 ? -3.801 0.874 5.564 1.00 93.00 213 LEU A C 1
ATOM 1749 O O . LEU A 1 213 ? -3.813 2.105 5.649 1.00 93.00 213 LEU A O 1
ATOM 1753 N N . LEU A 1 214 ? -4.755 0.194 4.940 1.00 90.75 214 LEU A N 1
ATOM 1754 C CA . LEU A 1 214 ? -5.937 0.797 4.335 1.00 90.75 214 LEU A CA 1
ATOM 1755 C C . LEU A 1 214 ? -7.189 0.263 5.025 1.00 90.75 214 LEU A C 1
ATOM 1757 O O . LEU A 1 214 ? -7.352 -0.946 5.179 1.00 90.75 214 LEU A O 1
ATOM 1761 N N . LEU A 1 215 ? -8.065 1.179 5.431 1.00 90.38 215 LEU A N 1
ATOM 1762 C CA . LEU A 1 215 ? -9.399 0.878 5.938 1.00 90.38 215 LEU A CA 1
ATOM 1763 C C . LEU A 1 215 ? -10.429 1.443 4.970 1.00 90.38 215 LEU A C 1
ATOM 1765 O O . LEU A 1 215 ? -10.546 2.667 4.835 1.00 90.38 215 LEU A O 1
ATOM 1769 N N . ASP A 1 216 ? -11.173 0.558 4.324 1.00 86.38 216 ASP A N 1
ATOM 1770 C CA . ASP A 1 216 ? -12.286 0.930 3.459 1.00 86.38 216 ASP A CA 1
ATOM 1771 C C . ASP A 1 216 ? -13.573 0.981 4.274 1.00 86.38 216 ASP A C 1
ATOM 1773 O O . ASP A 1 216 ? -13.889 0.053 5.011 1.00 86.38 216 ASP A O 1
ATOM 1777 N N . MET A 1 217 ? -14.300 2.090 4.172 1.00 84.12 217 MET A N 1
ATOM 1778 C CA . MET A 1 217 ? -15.512 2.366 4.940 1.00 84.12 217 MET A CA 1
ATOM 1779 C C . MET A 1 217 ? -16.640 2.852 4.038 1.00 84.12 217 MET A C 1
ATOM 1781 O O . MET A 1 217 ? -16.404 3.610 3.097 1.00 84.12 217 MET A O 1
ATOM 1785 N N . ASP A 1 218 ? -17.877 2.503 4.376 1.00 77.94 218 ASP A N 1
ATOM 1786 C CA . ASP A 1 218 ? -19.069 2.938 3.642 1.00 77.94 218 ASP A CA 1
ATOM 1787 C C . ASP A 1 218 ? -19.692 4.203 4.277 1.00 77.94 218 ASP A C 1
ATOM 1789 O O . ASP A 1 218 ? -20.031 4.254 5.467 1.00 77.94 218 ASP A O 1
ATOM 1793 N N . GLU A 1 219 ? -19.855 5.249 3.463 1.00 73.44 219 GLU A N 1
ATOM 1794 C CA . GLU A 1 219 ? -20.464 6.537 3.814 1.00 73.44 219 GLU A CA 1
ATOM 1795 C C . GLU A 1 219 ? -21.890 6.378 4.346 1.00 73.44 219 GLU A C 1
ATOM 1797 O O . GLU A 1 219 ? -22.286 7.116 5.255 1.00 73.44 219 GLU A O 1
ATOM 1802 N N . GLN A 1 220 ? -22.661 5.417 3.829 1.00 69.81 220 GLN A N 1
ATOM 1803 C CA . GLN A 1 220 ? -24.045 5.194 4.249 1.00 69.81 220 GLN A CA 1
ATOM 1804 C C . GLN A 1 220 ? -24.132 4.835 5.731 1.00 69.81 220 GLN A C 1
ATOM 1806 O O . GLN A 1 220 ? -25.064 5.266 6.416 1.00 69.81 220 GLN A O 1
ATOM 1811 N N . HIS A 1 221 ? -23.143 4.105 6.251 1.00 68.56 221 HIS A N 1
ATOM 1812 C CA . HIS A 1 221 ? -23.095 3.749 7.663 1.00 68.56 221 HIS A CA 1
ATOM 1813 C C . HIS A 1 221 ? -22.590 4.912 8.538 1.00 68.56 221 HIS A C 1
ATOM 1815 O O . HIS A 1 221 ? -23.035 5.062 9.679 1.00 68.56 221 HIS A O 1
ATOM 1821 N N . LEU A 1 222 ? -21.725 5.780 8.003 1.00 68.62 222 LEU A N 1
ATOM 1822 C CA . LEU A 1 222 ? -21.187 6.952 8.708 1.00 68.62 222 LEU A CA 1
ATOM 1823 C C . LEU A 1 222 ? -22.216 8.089 8.842 1.00 68.62 222 LEU A C 1
ATOM 1825 O O . LEU A 1 222 ? -22.346 8.696 9.908 1.00 68.62 222 LEU A O 1
ATOM 1829 N N . GLY A 1 223 ? -23.008 8.337 7.794 1.00 58.81 223 GLY A N 1
ATOM 1830 C CA . GLY A 1 223 ? -23.984 9.433 7.736 1.00 58.81 223 GLY A CA 1
ATOM 1831 C C . GLY A 1 223 ? -25.166 9.317 8.707 1.00 58.81 223 GLY A C 1
ATOM 1832 O O . GLY A 1 223 ? -25.869 10.299 8.937 1.00 58.81 223 GLY A O 1
ATOM 1833 N N . GLN A 1 224 ? -25.391 8.146 9.312 1.00 58.78 224 GLN A N 1
ATOM 1834 C CA . GLN A 1 224 ? -26.566 7.889 10.155 1.00 58.78 224 GLN A CA 1
ATOM 1835 C C . GLN A 1 224 ? -26.389 8.239 11.644 1.00 58.78 224 GLN A C 1
ATOM 1837 O O . GLN A 1 224 ? -27.389 8.294 12.361 1.00 58.78 224 GLN A O 1
ATOM 1842 N N . LYS A 1 225 ? -25.162 8.435 12.160 1.00 54.94 225 LYS A N 1
ATOM 1843 C CA . LYS A 1 225 ? -24.920 8.379 13.623 1.00 54.94 225 LYS A CA 1
ATOM 1844 C C . LYS A 1 225 ? -23.995 9.439 14.230 1.00 54.94 225 LYS A C 1
ATOM 1846 O O . LYS A 1 225 ? -23.381 9.167 15.253 1.00 54.94 225 LYS A O 1
ATOM 1851 N N . SER A 1 226 ? -23.907 10.655 13.689 1.00 59.69 226 SER A N 1
ATOM 1852 C CA . SER A 1 226 ? -23.065 11.753 14.234 1.00 59.69 226 SER A CA 1
ATOM 1853 C C . SER A 1 226 ? -21.543 11.504 14.261 1.00 59.69 226 SER A C 1
ATOM 1855 O O . SER A 1 226 ? -20.792 12.396 14.642 1.00 59.69 226 SER A O 1
ATOM 1857 N N . PHE A 1 227 ? -21.072 10.338 13.807 1.00 66.44 227 PHE A N 1
ATOM 1858 C CA . PHE A 1 227 ? -19.651 10.051 13.631 1.00 66.44 227 PHE A CA 1
ATOM 1859 C C . PHE A 1 227 ? -19.169 10.659 12.315 1.00 66.44 227 PHE A C 1
ATOM 1861 O O . PHE A 1 227 ? -19.658 10.318 11.241 1.00 66.44 227 PHE A O 1
ATOM 1868 N N . THR A 1 228 ? -18.195 11.561 12.389 1.00 76.00 228 THR A N 1
ATOM 1869 C CA . THR A 1 228 ? -17.469 12.032 11.207 1.00 76.00 228 THR A CA 1
ATOM 1870 C C . THR A 1 228 ? -16.250 11.148 10.978 1.00 76.00 228 THR A C 1
ATOM 1872 O O . THR A 1 228 ? -15.655 10.632 11.925 1.00 76.00 228 THR A O 1
ATOM 1875 N N . ILE A 1 229 ? -15.807 11.030 9.729 1.00 78.44 229 ILE A N 1
ATOM 1876 C CA . ILE A 1 229 ? -14.561 10.325 9.400 1.00 78.44 229 ILE A CA 1
ATOM 1877 C C . ILE A 1 229 ? -13.352 10.866 10.183 1.00 7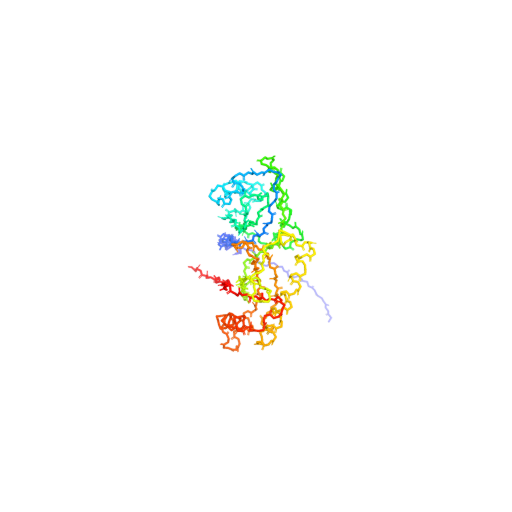8.44 229 ILE A C 1
ATOM 1879 O O . ILE A 1 229 ? -12.484 10.106 10.601 1.00 78.44 229 ILE A O 1
ATOM 1883 N N . SER A 1 230 ? -13.341 12.175 10.464 1.00 80.56 230 SER A N 1
ATOM 1884 C CA . SER A 1 230 ? -12.325 12.811 11.303 1.00 80.56 230 SER A CA 1
ATOM 1885 C C . SER A 1 230 ? -12.381 12.331 12.753 1.00 80.56 230 SER A C 1
ATOM 1887 O O . SER A 1 230 ? -11.335 12.096 13.342 1.00 80.56 230 SER A O 1
ATOM 1889 N N . SER A 1 231 ? -13.579 12.140 13.320 1.00 83.19 231 SER A N 1
ATOM 1890 C CA . SER A 1 231 ? -13.731 11.608 14.680 1.00 83.19 231 SER A CA 1
ATOM 1891 C C . SER A 1 231 ? -13.244 10.162 14.781 1.00 83.19 231 SER A C 1
ATOM 1893 O O . SER A 1 231 ? -12.503 9.843 15.702 1.00 83.19 231 SER A O 1
ATOM 1895 N N . ILE A 1 232 ? -13.562 9.319 13.793 1.00 85.31 232 ILE A N 1
ATOM 1896 C CA . ILE A 1 232 ? -13.100 7.924 13.735 1.00 85.31 232 ILE A CA 1
ATOM 1897 C C . ILE A 1 232 ? -11.578 7.862 13.604 1.00 85.31 232 ILE A C 1
ATOM 1899 O O . ILE A 1 232 ? -10.925 7.152 14.365 1.00 85.31 232 ILE A O 1
ATOM 1903 N N . SER A 1 233 ? -11.011 8.635 12.674 1.00 85.62 233 SER A N 1
ATOM 1904 C CA . SER A 1 233 ? -9.562 8.730 12.485 1.00 85.62 233 SER A CA 1
ATOM 1905 C C . SER A 1 233 ? -8.855 9.168 13.769 1.00 85.62 233 SER A C 1
ATOM 1907 O O . SER A 1 233 ? -7.884 8.533 14.178 1.00 85.62 233 SER A O 1
ATOM 1909 N N . GLN A 1 234 ? -9.384 10.185 14.454 1.00 86.31 234 GLN A N 1
ATOM 1910 C CA . GLN A 1 234 ? -8.820 10.650 15.716 1.00 86.31 234 GLN A CA 1
ATOM 1911 C C . GLN A 1 234 ? -8.903 9.573 16.804 1.00 86.31 234 GLN A C 1
ATOM 1913 O O . GLN A 1 234 ? -7.894 9.282 17.434 1.00 86.31 234 GLN A O 1
ATOM 1918 N N . SER A 1 235 ? -10.056 8.920 16.980 1.00 88.25 235 SER A N 1
ATOM 1919 C CA . SER A 1 235 ? -10.225 7.864 17.987 1.00 88.25 235 SER A CA 1
ATOM 1920 C C . SER A 1 235 ? -9.317 6.656 17.748 1.00 88.25 235 SER A C 1
ATOM 1922 O O . SER A 1 235 ? -8.771 6.110 18.704 1.00 88.25 235 SER A O 1
ATOM 1924 N N . ILE A 1 236 ? -9.105 6.256 16.490 1.00 89.06 236 ILE A N 1
ATOM 1925 C CA . ILE A 1 236 ? -8.143 5.198 16.145 1.00 89.06 236 ILE A CA 1
ATOM 1926 C C . ILE A 1 236 ? -6.715 5.647 16.482 1.00 89.06 236 ILE A C 1
ATOM 1928 O O . ILE A 1 236 ? -5.977 4.902 17.125 1.00 89.06 236 ILE A O 1
ATOM 1932 N N . SER A 1 237 ? -6.333 6.864 16.082 1.00 87.12 237 SER A N 1
ATOM 1933 C CA . SER A 1 237 ? -5.005 7.420 16.364 1.00 87.12 237 SER A CA 1
ATOM 1934 C C . SER A 1 237 ? -4.732 7.516 17.868 1.00 87.12 237 SER A C 1
ATOM 1936 O O . SER A 1 237 ? -3.659 7.119 18.322 1.00 87.12 237 SER A O 1
ATOM 1938 N N . ASP A 1 238 ? -5.686 8.025 18.646 1.00 87.88 238 ASP A N 1
ATOM 1939 C CA . ASP A 1 238 ? -5.558 8.166 20.098 1.00 87.88 238 ASP A CA 1
ATOM 1940 C C . ASP A 1 238 ? -5.397 6.796 20.753 1.00 87.88 238 ASP A C 1
ATOM 1942 O O . ASP A 1 238 ? -4.466 6.576 21.525 1.00 87.88 238 ASP A O 1
ATOM 1946 N N . ARG A 1 239 ? -6.228 5.827 20.361 1.00 87.56 239 ARG A N 1
ATOM 1947 C CA . ARG A 1 239 ? -6.189 4.483 20.935 1.00 87.56 239 ARG A CA 1
ATOM 1948 C C . ARG A 1 239 ? -4.903 3.725 20.596 1.00 87.56 239 ARG A C 1
ATOM 1950 O O . ARG A 1 239 ? -4.384 3.020 21.456 1.00 87.56 239 ARG A O 1
ATOM 1957 N N . LEU A 1 240 ? -4.365 3.892 19.386 1.00 85.31 240 LEU A N 1
ATOM 1958 C CA . LEU A 1 240 ? -3.065 3.323 19.006 1.00 85.31 240 LEU A CA 1
ATOM 1959 C C . LEU A 1 240 ? -1.907 3.965 19.782 1.00 85.31 240 LEU A C 1
ATOM 1961 O O . LEU A 1 240 ? -0.979 3.267 20.174 1.00 85.31 240 LEU A O 1
ATOM 1965 N N . ARG A 1 241 ? -1.979 5.270 20.076 1.00 81.06 241 ARG A N 1
ATOM 1966 C CA . ARG A 1 241 ? -0.995 5.949 20.941 1.00 81.06 241 ARG A CA 1
ATOM 1967 C C . ARG A 1 241 ? -1.099 5.525 22.407 1.00 81.06 241 ARG A C 1
ATOM 1969 O O . ARG A 1 241 ? -0.094 5.519 23.111 1.00 81.06 241 ARG A O 1
ATOM 1976 N N . GLU A 1 242 ? -2.300 5.194 22.870 1.00 76.19 242 GLU A N 1
ATOM 1977 C CA . GLU A 1 242 ? -2.585 4.787 24.249 1.00 76.19 242 GLU A CA 1
ATOM 1978 C C . GLU A 1 242 ? -2.294 3.311 24.556 1.00 76.19 242 GLU A C 1
ATOM 1980 O O . GLU A 1 242 ? -2.382 2.926 25.724 1.00 76.19 242 GLU A O 1
ATOM 1985 N N . GLN A 1 243 ? -1.954 2.466 23.573 1.00 67.25 243 GLN A N 1
ATOM 1986 C CA . GLN A 1 243 ? -1.547 1.077 23.829 1.00 67.25 243 GLN A CA 1
ATOM 1987 C C . GLN A 1 243 ? -0.216 1.045 24.612 1.00 67.25 243 GLN A C 1
ATOM 1989 O O . GLN A 1 243 ? 0.869 0.935 24.055 1.00 67.25 243 GLN A O 1
ATOM 1994 N N . GLN A 1 244 ? -0.319 1.169 25.940 1.00 54.44 244 GLN A N 1
ATOM 1995 C CA . GLN A 1 244 ? 0.788 1.244 26.905 1.00 54.44 244 GLN A CA 1
ATOM 1996 C C . GLN A 1 244 ? 1.391 -0.127 27.258 1.00 54.44 244 GLN A C 1
ATOM 1998 O O . GLN A 1 244 ? 2.479 -0.196 27.826 1.00 54.44 244 GLN A O 1
ATOM 2003 N N . SER A 1 245 ? 0.703 -1.225 26.937 1.00 62.06 245 SER A N 1
ATOM 2004 C CA . SER A 1 245 ? 1.236 -2.587 27.043 1.00 62.06 245 SER A CA 1
ATOM 2005 C C . SER A 1 245 ? 1.902 -2.919 25.711 1.00 62.06 245 SER A C 1
ATOM 2007 O O . SER A 1 245 ? 1.234 -3.265 24.743 1.00 62.06 245 SER A O 1
ATOM 2009 N N . CYS A 1 246 ? 3.223 -2.755 25.636 1.00 67.25 246 CYS A N 1
ATOM 2010 C CA . CYS A 1 246 ? 3.960 -3.067 24.413 1.00 67.25 246 CYS A CA 1
ATOM 2011 C C . CYS A 1 246 ? 4.446 -4.520 24.346 1.00 67.25 246 CYS A C 1
ATOM 2013 O O . CYS A 1 246 ? 5.387 -4.787 23.611 1.00 67.25 246 CYS A O 1
ATOM 2015 N N . ASP A 1 247 ? 3.890 -5.458 25.112 1.00 75.38 247 ASP A N 1
ATOM 2016 C CA . ASP A 1 247 ? 4.331 -6.850 25.004 1.00 75.38 247 ASP A CA 1
ATOM 2017 C C . ASP A 1 247 ? 3.979 -7.399 23.613 1.00 75.38 247 ASP A C 1
ATOM 2019 O O . ASP A 1 247 ? 2.810 -7.489 23.236 1.00 75.38 247 ASP A O 1
ATOM 2023 N N . GLY A 1 248 ? 5.001 -7.777 22.844 1.00 83.44 248 GLY A N 1
ATOM 2024 C CA . GLY A 1 248 ? 4.838 -8.216 21.459 1.00 83.44 248 GLY A CA 1
ATOM 2025 C C . GLY A 1 248 ? 4.908 -7.067 20.453 1.00 83.44 248 GLY A C 1
ATOM 2026 O O . GLY A 1 248 ? 5.588 -6.073 20.692 1.00 83.44 248 GLY A O 1
ATOM 2027 N N . ILE A 1 249 ? 4.275 -7.251 19.290 1.00 85.50 249 ILE A N 1
ATOM 2028 C CA . ILE A 1 249 ? 4.307 -6.290 18.178 1.00 85.50 249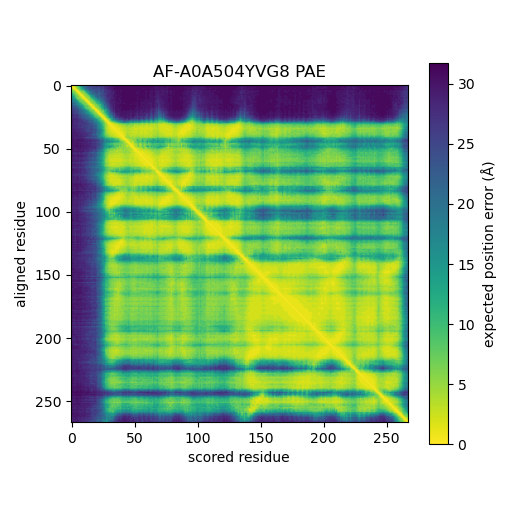 ILE A CA 1
ATOM 2029 C C . ILE A 1 249 ? 3.158 -5.279 18.314 1.00 85.50 249 ILE A C 1
ATOM 2031 O O . ILE A 1 249 ? 2.025 -5.664 18.604 1.00 85.50 249 ILE A O 1
ATOM 2035 N N . SER A 1 250 ? 3.447 -3.997 18.088 1.00 87.31 250 SER A N 1
ATOM 2036 C CA . SER A 1 250 ? 2.475 -2.904 18.100 1.00 87.31 250 SER A CA 1
ATOM 2037 C C . SER A 1 250 ? 2.725 -1.858 17.010 1.00 87.31 250 SER A C 1
ATOM 2039 O O . SER A 1 250 ? 3.744 -1.880 16.319 1.00 87.31 250 SER A O 1
ATOM 2041 N N . LEU A 1 251 ? 1.761 -0.947 16.838 1.00 89.44 251 LEU A N 1
ATOM 2042 C CA . LEU A 1 251 ? 1.793 0.110 15.830 1.00 89.44 251 LEU A CA 1
ATOM 2043 C C . LEU A 1 251 ? 1.895 1.489 16.477 1.00 89.44 251 LEU A C 1
ATOM 2045 O O . LEU A 1 251 ? 1.040 1.877 17.272 1.00 89.44 251 LEU A O 1
ATOM 2049 N N . LEU A 1 252 ? 2.891 2.261 16.054 1.00 87.88 252 LEU A N 1
ATOM 2050 C CA . LEU A 1 252 ? 3.030 3.673 16.384 1.00 87.88 252 LEU A CA 1
ATOM 2051 C C . LEU A 1 252 ? 2.630 4.518 15.174 1.00 87.88 252 LEU A C 1
ATOM 2053 O O . LEU A 1 252 ? 3.377 4.610 14.202 1.00 87.88 252 LEU A O 1
ATOM 2057 N N . VAL A 1 253 ? 1.454 5.144 15.231 1.00 86.00 253 VAL A N 1
ATOM 2058 C CA . VAL A 1 253 ? 0.923 5.949 14.118 1.00 86.00 253 VAL A CA 1
ATOM 2059 C C . VAL A 1 253 ? 1.780 7.193 13.882 1.00 86.00 253 VAL A C 1
ATOM 2061 O O . VAL A 1 253 ? 1.890 8.054 14.761 1.00 86.00 253 VAL A O 1
ATOM 2064 N N . ASN A 1 254 ? 2.317 7.310 12.668 1.00 82.62 254 ASN A N 1
ATOM 2065 C CA . ASN A 1 254 ? 3.005 8.498 12.168 1.00 82.62 254 ASN A CA 1
ATOM 2066 C C . ASN A 1 254 ? 2.000 9.499 11.594 1.00 82.62 254 ASN A C 1
ATOM 2068 O O . ASN A 1 254 ? 1.975 10.668 11.983 1.00 82.62 254 ASN A O 1
ATOM 2072 N N . ASN A 1 255 ? 1.174 9.029 10.658 1.00 84.75 255 ASN A N 1
ATOM 2073 C CA . ASN A 1 255 ? 0.239 9.845 9.896 1.00 84.75 255 ASN A CA 1
ATOM 2074 C C . ASN A 1 255 ? -1.042 9.054 9.606 1.00 84.75 255 ASN A C 1
ATOM 2076 O O . ASN A 1 255 ? -1.035 7.826 9.511 1.00 84.75 255 ASN A O 1
ATOM 2080 N N . MET A 1 256 ? -2.152 9.768 9.452 1.00 82.88 256 MET A N 1
ATOM 2081 C CA . MET A 1 256 ? -3.429 9.185 9.073 1.00 82.88 256 MET A CA 1
ATOM 2082 C C . MET A 1 256 ? -4.109 10.093 8.054 1.00 82.88 256 MET A C 1
ATOM 2084 O O . MET A 1 256 ? -4.456 11.236 8.351 1.00 82.88 256 MET A O 1
ATOM 2088 N N . GLU A 1 257 ? -4.296 9.589 6.839 1.00 82.12 257 GLU A N 1
ATOM 2089 C CA . GLU A 1 257 ? -4.861 10.352 5.731 1.00 82.12 257 GLU A CA 1
ATOM 2090 C C . GLU A 1 257 ? -6.205 9.776 5.311 1.00 82.12 257 GLU A C 1
ATOM 2092 O O . GLU A 1 257 ? -6.325 8.609 4.944 1.00 82.12 257 GLU A O 1
ATOM 2097 N N . CYS A 1 258 ? -7.233 10.619 5.309 1.00 73.12 258 CYS A N 1
ATOM 2098 C CA . CYS A 1 258 ? -8.533 10.252 4.772 1.00 73.12 258 CYS A CA 1
ATOM 2099 C C . CYS A 1 258 ? -8.627 10.659 3.300 1.00 73.12 258 CYS A C 1
ATOM 2101 O O . CYS A 1 258 ? -8.646 11.849 2.971 1.00 73.12 258 CYS A O 1
ATOM 2103 N N . LYS A 1 259 ? -8.782 9.677 2.413 1.00 69.38 259 LYS A N 1
ATOM 2104 C CA . LYS A 1 259 ? -9.141 9.896 1.012 1.00 69.38 259 LYS A CA 1
ATOM 2105 C C . LYS A 1 259 ? -10.652 9.737 0.857 1.00 69.38 259 LYS A C 1
ATOM 2107 O O . LYS A 1 259 ? -11.240 8.741 1.271 1.00 69.38 259 LYS A O 1
ATOM 2112 N N . PHE A 1 260 ? -11.282 10.735 0.245 1.00 62.38 260 PHE A N 1
ATOM 2113 C CA . PHE A 1 260 ? -12.702 10.710 -0.093 1.00 62.38 260 PHE A CA 1
ATOM 2114 C C . PHE A 1 260 ? -12.909 11.190 -1.523 1.00 62.38 260 PHE A C 1
ATOM 2116 O O . PHE A 1 260 ? -12.255 12.131 -1.983 1.00 62.38 260 PHE A O 1
ATOM 2123 N N . SER A 1 261 ? -13.869 10.579 -2.205 1.00 49.88 261 SER A N 1
ATOM 2124 C CA . SER A 1 261 ? -14.261 10.982 -3.544 1.00 49.88 261 SER A CA 1
ATOM 2125 C C . SER A 1 261 ? -15.263 12.142 -3.505 1.00 49.88 261 SER A C 1
ATOM 2127 O O . SER A 1 261 ? -16.478 11.945 -3.491 1.00 49.88 261 SER A O 1
ATOM 2129 N N . ARG A 1 262 ? -14.775 13.394 -3.517 1.00 44.47 262 ARG A N 1
ATOM 2130 C CA . ARG A 1 262 ? -15.628 14.550 -3.860 1.00 44.47 262 ARG A CA 1
ATOM 2131 C C . ARG A 1 262 ? -15.797 14.603 -5.373 1.00 44.47 262 ARG A C 1
ATOM 2133 O O . ARG A 1 262 ? -15.077 15.335 -6.050 1.00 44.47 262 ARG A O 1
ATOM 2140 N N . TYR A 1 263 ? -16.795 13.905 -5.907 1.00 42.19 263 TYR A N 1
ATOM 2141 C CA . TYR A 1 263 ? -17.324 14.259 -7.224 1.00 42.19 263 TYR A CA 1
ATOM 2142 C C . TYR A 1 263 ? -18.034 15.615 -7.117 1.00 42.19 263 TYR A C 1
ATOM 2144 O O . TYR A 1 263 ? -19.232 15.710 -6.859 1.00 42.19 263 TYR A O 1
ATOM 2152 N N . SER A 1 264 ? -17.263 16.690 -7.275 1.00 32.81 264 SER A N 1
ATOM 2153 C CA . SER A 1 264 ? -17.784 18.023 -7.543 1.00 32.81 264 SER A CA 1
ATOM 2154 C C . SER A 1 264 ? -18.331 18.007 -8.968 1.00 32.81 264 SER A C 1
ATOM 2156 O O . SER A 1 264 ? -17.575 17.973 -9.937 1.00 32.81 264 SER A O 1
ATOM 2158 N N . HIS A 1 265 ? -19.657 18.009 -9.101 1.00 31.95 265 HIS A N 1
ATOM 2159 C CA . HIS A 1 265 ? -20.291 18.437 -10.339 1.00 31.95 265 HIS A CA 1
ATOM 2160 C C . HIS A 1 265 ? -19.944 19.918 -10.521 1.00 31.95 265 HIS A C 1
ATOM 2162 O O . HIS A 1 265 ? -20.580 20.785 -9.926 1.00 31.95 265 HIS A O 1
ATOM 2168 N N . ARG A 1 266 ? -18.888 20.221 -11.282 1.00 29.19 266 ARG A N 1
ATOM 2169 C CA . ARG A 1 266 ? -18.801 21.530 -11.927 1.00 29.19 266 ARG A CA 1
ATOM 2170 C C . ARG A 1 266 ? -19.778 21.482 -13.095 1.00 29.19 266 ARG A C 1
ATOM 2172 O O . ARG A 1 266 ? -19.524 20.787 -14.075 1.00 29.19 266 ARG A O 1
ATOM 2179 N N . PHE A 1 267 ? -20.935 22.095 -12.865 1.00 33.06 267 PHE A N 1
ATOM 2180 C CA . PHE A 1 267 ? -21.911 22.444 -13.890 1.00 33.06 267 PHE A CA 1
ATOM 2181 C C . PHE A 1 267 ? -21.354 23.546 -14.790 1.00 33.06 267 PHE A C 1
ATOM 2183 O O . PHE A 1 267 ? -20.566 24.373 -14.269 1.00 33.06 267 PHE A O 1
#

pLDDT: mean 76.6, std 19.11, range [26.59, 94.69]

Secondary structure (DSSP, 8-state):
------------SSSSSSSSSSTT------EEEEEEEEEEESS--TTTTTT-HHHHHHHHHHHHHHH-TTEEEEEEEEEE--TT-SEEEEEEEEEES-GGGSSSSTTHHHHHHHHHHHH-BTTBEEEEEEEEEPPPPTTEEEEEEEEEEEETTEEPBP-GGGG-TTSHHHHHHHHHHHHHHHHHHHHTT-GGGEEEEEEEEEEEETTEEEEEEEEEEEHHHHTTSS--HHHHHHHHHHHHHT----SSEEEEEEEEEEEE-------

Foldseek 3Di:
DDDDDDDDDDDDDDPPPPPPPVVPPDDLDWWWKKWKKKKAWPDDDCQCQVQPFVSVQVLVQVLQCVPDVQKGFPTKGFPAHDNPHRMTTMMTTITGSDPCQAVVPPCNVVVSQVSSQVVDVVRRMHMDTQDMGTQAPAQKKKKKFKWFKDAQNHFAFDDPLQQPCPRPVVVVCFVVVQVVVVVLCVVVVNVVFFPDKGFRGWYDDPRGIMTMMMTMGGNVVCVPDPHDPVNVQVSSQVVLVPCPPRHGMGIHTPDMDMRDDPPPPPD

Radius of gyration: 24.47 Å; Cα contacts (8 Å, |Δi|>4): 449; chains: 1; bounding box: 89×38×67 Å